Protein AF-A0A2I1GXS8-F1 (afdb_monomer)

Structure (mmCIF, N/CA/C/O backbone):
data_AF-A0A2I1GXS8-F1
#
_entry.id   AF-A0A2I1GXS8-F1
#
loop_
_atom_site.group_PDB
_atom_site.id
_atom_site.type_symbol
_atom_site.label_atom_id
_atom_site.label_alt_id
_atom_site.label_comp_id
_atom_site.label_asym_id
_atom_site.label_entity_id
_atom_site.label_seq_id
_atom_site.pdbx_PDB_ins_code
_atom_site.Cartn_x
_atom_site.Cartn_y
_atom_site.Cartn_z
_atom_site.occupancy
_atom_site.B_iso_or_equiv
_atom_site.auth_seq_id
_atom_site.auth_comp_id
_atom_site.auth_asym_id
_atom_site.auth_atom_id
_atom_site.pdbx_PDB_model_num
ATOM 1 N N . MET A 1 1 ? -11.258 48.572 -40.768 1.00 39.38 1 MET A N 1
ATOM 2 C CA . MET A 1 1 ? -11.781 47.412 -41.518 1.00 39.38 1 MET A CA 1
ATOM 3 C C . MET A 1 1 ? -11.767 46.213 -40.591 1.00 39.38 1 MET A C 1
ATOM 5 O O . MET A 1 1 ? -10.721 45.884 -40.055 1.00 39.38 1 MET A O 1
ATOM 9 N N . ALA A 1 2 ? -12.948 45.660 -40.328 1.00 42.81 2 ALA A N 1
ATOM 10 C CA . ALA A 1 2 ? -13.163 44.473 -39.513 1.00 42.81 2 ALA A CA 1
ATOM 11 C C . ALA A 1 2 ? -12.746 43.189 -40.250 1.00 42.81 2 ALA A C 1
ATOM 13 O O . ALA A 1 2 ? -12.835 43.156 -41.479 1.00 42.81 2 ALA A O 1
ATOM 14 N N . LYS A 1 3 ? -12.372 42.153 -39.480 1.00 39.22 3 LYS A N 1
ATOM 15 C CA . LYS A 1 3 ? -12.737 40.717 -39.609 1.00 39.22 3 LYS A CA 1
ATOM 16 C C . LYS A 1 3 ? -11.801 39.897 -38.705 1.00 39.22 3 LYS A C 1
ATOM 18 O O . LYS A 1 3 ? -10.602 39.873 -38.920 1.00 39.22 3 LYS A O 1
ATOM 23 N N . SER A 1 4 ? -12.318 39.391 -37.586 1.00 42.59 4 SER A N 1
ATOM 24 C CA . SER A 1 4 ? -12.760 37.989 -37.412 1.00 42.59 4 SER A CA 1
ATOM 25 C C . SER A 1 4 ? -11.693 37.223 -36.618 1.00 42.59 4 SER A C 1
ATOM 27 O O . SER A 1 4 ? -10.615 36.960 -37.126 1.00 42.59 4 SER A O 1
ATOM 29 N N . LEU A 1 5 ? -11.847 37.055 -35.304 1.00 48.41 5 LEU A N 1
ATOM 30 C CA . LEU A 1 5 ? -12.576 35.944 -34.678 1.00 48.41 5 LEU A CA 1
ATOM 31 C C . LEU A 1 5 ? -12.141 34.577 -35.242 1.00 48.41 5 LEU A C 1
ATOM 33 O O . LEU A 1 5 ? -12.675 34.124 -36.251 1.00 48.41 5 LEU A O 1
ATOM 37 N N . LEU A 1 6 ? -11.211 33.914 -34.550 1.00 44.41 6 LEU A N 1
ATOM 38 C CA . LEU A 1 6 ? -11.291 32.473 -34.330 1.00 44.41 6 LEU A CA 1
ATOM 39 C C . LEU A 1 6 ? -10.730 32.160 -32.941 1.00 44.41 6 LEU A C 1
ATOM 41 O O . LEU A 1 6 ? -9.542 32.311 -32.664 1.00 44.41 6 LEU A O 1
ATOM 45 N N . ALA A 1 7 ? -11.648 31.792 -32.058 1.00 48.28 7 ALA A N 1
ATOM 46 C CA . ALA A 1 7 ? -11.378 31.297 -30.729 1.00 48.28 7 ALA A CA 1
ATOM 47 C C . ALA A 1 7 ? -10.648 29.951 -30.804 1.00 48.28 7 ALA A C 1
ATOM 49 O O . ALA A 1 7 ? -11.105 29.035 -31.482 1.00 48.28 7 ALA A O 1
ATOM 50 N N . LEU A 1 8 ? -9.566 29.809 -30.044 1.00 40.00 8 LEU A N 1
ATOM 51 C CA . LEU A 1 8 ? -9.087 28.514 -29.572 1.00 40.00 8 LEU A CA 1
ATOM 52 C C . LEU A 1 8 ? -8.959 28.614 -28.054 1.00 40.00 8 LEU A C 1
ATOM 54 O O . LEU A 1 8 ? -7.879 28.790 -27.497 1.00 40.00 8 LEU A O 1
ATOM 58 N N . LEU A 1 9 ? -10.117 28.539 -27.392 1.00 40.25 9 LEU A N 1
ATOM 59 C CA . LEU A 1 9 ? -10.194 28.085 -26.010 1.00 40.25 9 LEU A CA 1
ATOM 60 C C . LEU A 1 9 ? -9.700 26.631 -26.000 1.00 40.25 9 LEU A C 1
ATOM 62 O O . LEU A 1 9 ? -10.471 25.700 -26.220 1.00 40.25 9 LEU A O 1
ATOM 66 N N . PHE A 1 10 ? -8.411 26.424 -25.750 1.00 39.59 10 PHE A N 1
ATOM 67 C CA . PHE A 1 10 ? -7.949 25.153 -25.211 1.00 39.59 10 PHE A CA 1
ATOM 68 C C . PHE A 1 10 ? -8.322 25.137 -23.731 1.00 39.59 10 PHE A C 1
ATOM 70 O O . PHE A 1 10 ? -7.524 25.476 -22.861 1.00 39.59 10 PHE A O 1
ATOM 77 N N . VAL A 1 11 ? -9.567 24.753 -23.447 1.00 43.88 11 VAL A N 1
ATOM 78 C CA . VAL A 1 11 ? -9.901 24.196 -22.138 1.00 43.88 11 VAL A CA 1
ATOM 79 C C . VAL A 1 11 ? -9.192 22.848 -22.088 1.00 43.88 11 VAL A C 1
ATOM 81 O O . VAL A 1 11 ? -9.730 21.825 -22.504 1.00 43.88 11 VAL A O 1
ATOM 84 N N . ALA A 1 12 ? -7.935 22.856 -21.648 1.00 44.69 12 ALA A N 1
ATOM 85 C CA . ALA A 1 12 ? -7.311 21.651 -21.143 1.00 44.69 12 ALA A CA 1
ATOM 86 C C . ALA A 1 12 ? -8.076 21.296 -19.866 1.00 44.69 12 ALA A C 1
ATOM 88 O O . ALA A 1 12 ? -7.782 21.801 -18.783 1.00 44.69 12 ALA A O 1
ATOM 89 N N . LEU A 1 13 ? -9.116 20.475 -20.024 1.00 43.44 13 LEU A N 1
ATOM 90 C CA . LEU A 1 13 ? -9.654 19.674 -18.940 1.00 43.44 13 LEU A CA 1
ATOM 91 C C . LEU A 1 13 ? -8.494 18.767 -18.511 1.00 43.44 13 LEU A C 1
ATOM 93 O O . LEU A 1 13 ? -8.277 17.691 -19.071 1.00 43.44 13 LEU A O 1
ATOM 97 N N . TYR A 1 14 ? -7.675 19.251 -17.579 1.00 40.97 14 TYR A N 1
ATOM 98 C CA . TYR A 1 14 ? -6.792 18.384 -16.826 1.00 40.97 14 TYR A CA 1
ATOM 99 C C . TYR A 1 14 ? -7.721 17.425 -16.102 1.00 40.97 14 TYR A C 1
ATOM 101 O O . TYR A 1 14 ? -8.462 17.819 -15.203 1.00 40.97 14 TYR A O 1
ATOM 109 N N . CYS A 1 15 ? -7.764 16.195 -16.607 1.00 37.22 15 CYS A N 1
ATOM 110 C CA . CYS A 1 15 ? -8.480 15.095 -16.000 1.00 37.22 15 CYS A CA 1
ATOM 111 C C . CYS A 1 15 ? -8.011 15.010 -14.553 1.00 37.22 15 CYS A C 1
ATOM 113 O O . CYS A 1 15 ? -6.885 14.601 -14.280 1.00 37.22 15 CYS A O 1
ATOM 115 N N . THR A 1 16 ? -8.861 15.437 -13.626 1.00 38.50 16 THR A N 1
ATOM 116 C CA . THR A 1 16 ? -8.687 15.138 -12.216 1.00 38.50 16 THR A CA 1
ATOM 117 C C . THR A 1 16 ? -9.002 13.661 -12.043 1.00 38.50 16 THR A C 1
ATOM 119 O O . THR A 1 16 ? -10.098 13.293 -11.639 1.00 38.50 16 THR A O 1
ATOM 122 N N . SER A 1 17 ? -8.046 12.795 -12.364 1.00 36.16 17 SER A N 1
ATOM 123 C CA . SER A 1 17 ? -8.000 11.459 -11.781 1.00 36.16 17 SER A CA 1
ATOM 124 C C . SER A 1 17 ? -7.359 11.579 -10.400 1.00 36.16 17 SER A C 1
ATOM 126 O O . SER A 1 17 ? -6.294 11.026 -10.142 1.00 36.16 17 SER A O 1
ATOM 128 N N . TYR A 1 18 ? -7.969 12.374 -9.524 1.00 45.28 18 TYR A N 1
ATOM 129 C CA . TYR A 1 18 ? -7.732 12.195 -8.105 1.00 45.28 18 TYR A CA 1
ATOM 130 C C . TYR A 1 18 ? -8.735 11.138 -7.683 1.00 45.28 18 TYR A C 1
ATOM 132 O O . TYR A 1 18 ? -9.942 11.374 -7.727 1.00 45.28 18 TYR A O 1
ATOM 140 N N . ALA A 1 19 ? -8.229 9.959 -7.327 1.00 47.00 19 ALA A N 1
ATOM 141 C CA . ALA A 1 19 ? -8.945 9.097 -6.408 1.00 47.00 19 ALA A CA 1
ATOM 142 C C . ALA A 1 19 ? -9.271 9.984 -5.204 1.00 47.00 19 ALA A C 1
ATOM 144 O O . ALA A 1 19 ? -8.379 10.421 -4.479 1.00 47.00 19 ALA A O 1
ATOM 145 N N . ASN A 1 20 ? -10.533 10.386 -5.098 1.00 51.53 20 ASN A N 1
ATOM 146 C CA . ASN A 1 20 ? -10.983 11.380 -4.137 1.00 51.53 20 ASN A CA 1
ATOM 147 C C . ASN A 1 20 ? -11.219 10.672 -2.802 1.00 51.53 20 ASN A C 1
ATOM 149 O O . ASN A 1 20 ? -12.301 10.737 -2.230 1.00 51.53 20 ASN A O 1
ATOM 153 N N . ALA A 1 21 ? -10.230 9.903 -2.348 1.00 60.59 21 ALA A N 1
ATOM 154 C CA . ALA A 1 21 ? -10.322 9.267 -1.059 1.00 60.59 21 ALA A CA 1
ATOM 155 C C . ALA A 1 21 ? -10.173 10.383 -0.025 1.00 60.59 21 ALA A C 1
ATOM 157 O O . ALA A 1 21 ? -9.165 11.088 0.006 1.00 60.59 21 ALA A O 1
ATOM 158 N N . GLY A 1 22 ? -11.194 10.576 0.811 1.00 83.81 22 GLY A N 1
ATOM 159 C CA . GLY A 1 22 ? -11.153 11.522 1.932 1.00 83.81 22 GLY A CA 1
ATOM 160 C C . GLY A 1 22 ? -10.063 11.191 2.965 1.00 83.81 22 GLY A C 1
ATOM 161 O O . GLY A 1 22 ? -9.843 11.952 3.908 1.00 83.81 22 GLY A O 1
ATOM 162 N N . TYR A 1 23 ? -9.391 10.053 2.777 1.00 90.19 23 TYR A N 1
ATOM 163 C CA . TYR A 1 23 ? -8.405 9.457 3.656 1.00 90.19 23 TYR A CA 1
ATOM 164 C C . TYR A 1 23 ? -7.045 9.322 2.970 1.00 90.19 23 TYR A C 1
ATOM 166 O O . TYR A 1 23 ? -6.944 9.157 1.757 1.00 90.19 23 TYR A O 1
ATOM 174 N N . GLU A 1 24 ? -5.996 9.330 3.779 1.00 92.56 24 GLU A N 1
ATOM 175 C CA . GLU A 1 24 ? -4.625 9.035 3.367 1.00 92.56 24 GLU A CA 1
ATOM 176 C C . GLU A 1 24 ? -4.010 8.116 4.422 1.00 92.56 24 GLU A C 1
ATOM 178 O O . GLU A 1 24 ? -3.851 8.525 5.571 1.00 92.56 24 GLU A O 1
ATOM 183 N N . VAL A 1 25 ? -3.678 6.874 4.067 1.00 94.75 25 VAL A N 1
ATOM 184 C CA . VAL A 1 25 ? -3.035 5.950 5.011 1.00 94.75 25 VAL A CA 1
ATOM 185 C C . VAL A 1 25 ? -1.547 6.286 5.099 1.00 94.75 25 VAL A C 1
ATOM 187 O O . VAL A 1 25 ? -0.827 6.196 4.108 1.00 94.75 25 VAL A O 1
ATOM 190 N N . THR A 1 26 ? -1.082 6.669 6.285 1.00 95.94 26 THR A N 1
ATOM 191 C CA . THR A 1 26 ? 0.301 7.115 6.528 1.00 95.94 26 THR A CA 1
ATOM 192 C C . THR A 1 26 ? 1.163 6.073 7.232 1.00 95.94 26 THR A C 1
ATOM 194 O O . THR A 1 26 ? 2.389 6.179 7.216 1.00 95.94 26 THR A O 1
ATOM 197 N N . SER A 1 27 ? 0.546 5.053 7.831 1.00 96.31 27 SER A N 1
ATOM 198 C CA . SER A 1 27 ? 1.238 3.894 8.391 1.00 96.31 27 SER A CA 1
ATOM 199 C C . SER A 1 27 ? 0.354 2.652 8.283 1.00 96.31 27 SER A C 1
ATOM 201 O O . SER A 1 27 ? -0.824 2.737 8.640 1.00 96.31 27 SER A O 1
ATOM 203 N N . PRO A 1 28 ? 0.897 1.496 7.866 1.00 97.25 28 PRO A N 1
ATOM 204 C CA . PRO A 1 28 ? 2.271 1.276 7.394 1.00 97.25 28 PRO A CA 1
ATOM 205 C C . PRO A 1 28 ? 2.550 1.931 6.026 1.00 97.25 28 PRO A C 1
ATOM 207 O O . PRO A 1 28 ? 1.633 2.316 5.304 1.00 97.25 28 P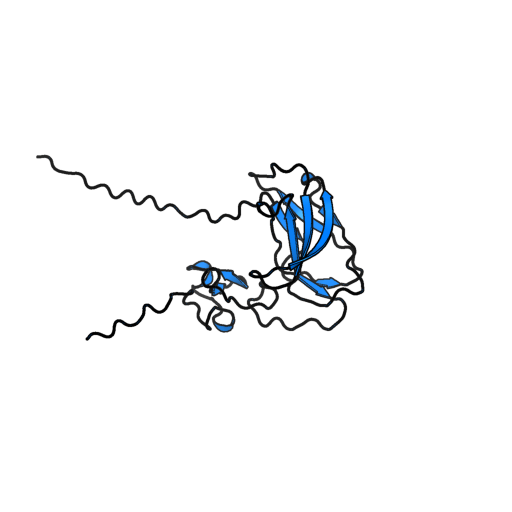RO A O 1
ATOM 210 N N . THR A 1 29 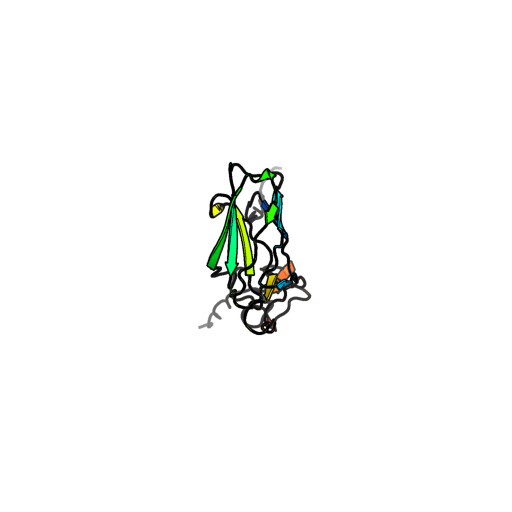? 3.833 2.064 5.674 1.00 93.31 29 THR A N 1
ATOM 211 C CA . THR A 1 29 ? 4.294 2.601 4.377 1.00 93.31 29 THR A CA 1
ATOM 212 C C . THR A 1 29 ? 5.381 1.718 3.759 1.00 93.31 29 THR A C 1
ATOM 214 O O . THR A 1 29 ? 5.851 0.772 4.395 1.00 93.31 29 THR A O 1
ATOM 217 N N . THR A 1 30 ? 5.820 2.039 2.543 1.00 91.25 30 THR A N 1
ATOM 218 C CA . THR A 1 30 ? 6.914 1.358 1.839 1.00 91.25 30 THR A CA 1
ATOM 219 C C . THR A 1 30 ? 8.116 1.106 2.749 1.00 91.25 30 THR A C 1
ATOM 221 O O . THR A 1 30 ? 8.601 2.009 3.428 1.00 91.25 30 THR A O 1
ATOM 224 N N . GLY A 1 31 ? 8.614 -0.132 2.742 1.00 92.12 31 GLY A N 1
ATOM 225 C CA . GLY A 1 31 ? 9.775 -0.549 3.535 1.00 92.12 31 GLY A CA 1
ATOM 226 C C . GLY A 1 31 ? 9.465 -0.842 5.005 1.00 92.12 31 GLY A C 1
ATOM 227 O O . GLY A 1 31 ? 10.342 -1.313 5.726 1.00 92.12 31 GLY A O 1
ATOM 228 N N . THR A 1 32 ? 8.225 -0.623 5.449 1.00 97.62 32 THR A N 1
ATOM 229 C CA . THR A 1 32 ? 7.774 -1.078 6.765 1.00 97.62 32 THR A CA 1
ATOM 230 C C . THR A 1 32 ? 7.762 -2.605 6.786 1.00 97.62 32 THR A C 1
ATOM 232 O O . THR A 1 32 ? 7.186 -3.236 5.898 1.00 97.62 32 THR A O 1
ATOM 235 N N . LEU A 1 33 ? 8.389 -3.186 7.807 1.00 97.88 33 LEU A N 1
ATOM 236 C CA . LEU A 1 33 ? 8.388 -4.617 8.082 1.00 97.88 33 LEU A CA 1
ATOM 237 C C . LEU A 1 33 ? 7.705 -4.850 9.425 1.00 97.88 33 LEU A C 1
ATOM 239 O O . LEU A 1 33 ? 8.126 -4.301 10.441 1.00 97.88 33 LEU A O 1
ATOM 243 N N . ILE A 1 34 ? 6.659 -5.666 9.407 1.00 98.31 34 ILE A N 1
ATOM 244 C CA . ILE A 1 34 ? 5.884 -6.057 10.583 1.00 98.31 34 ILE A CA 1
ATOM 245 C C . ILE A 1 34 ? 6.028 -7.567 10.754 1.00 98.31 34 ILE A C 1
ATOM 247 O O . ILE A 1 34 ? 5.891 -8.306 9.780 1.00 98.31 34 ILE A O 1
ATOM 251 N N . ASN A 1 35 ? 6.306 -8.046 11.964 1.00 98.31 35 ASN A N 1
ATOM 252 C CA . ASN A 1 35 ? 6.391 -9.480 12.225 1.00 98.31 35 ASN A CA 1
ATOM 253 C C . ASN A 1 35 ? 5.031 -10.030 12.658 1.00 98.31 35 ASN A C 1
ATOM 255 O O . ASN A 1 35 ? 4.223 -9.346 13.287 1.00 98.31 35 ASN A O 1
ATOM 259 N N . ALA A 1 36 ? 4.786 -11.298 12.357 1.00 97.62 36 ALA A N 1
ATOM 260 C CA . ALA A 1 36 ? 3.656 -12.023 12.910 1.00 97.62 36 ALA A CA 1
ATOM 261 C C . ALA A 1 36 ? 3.708 -12.016 14.451 1.00 97.62 36 ALA A C 1
ATOM 263 O O . ALA A 1 36 ? 4.761 -12.236 15.052 1.00 97.62 36 ALA A O 1
ATOM 264 N N . GLY A 1 37 ? 2.572 -11.732 15.087 1.00 97.19 37 GLY A N 1
ATOM 265 C CA . GLY A 1 37 ? 2.454 -11.485 16.525 1.00 97.19 37 GLY A CA 1
ATOM 266 C C . GLY A 1 37 ? 2.648 -10.025 16.954 1.00 97.19 37 GLY A C 1
ATOM 267 O O . GLY A 1 37 ? 2.231 -9.672 18.059 1.00 97.19 37 GLY A O 1
ATOM 268 N N . ASP A 1 38 ? 3.216 -9.156 16.109 1.00 98.06 38 ASP A N 1
ATOM 269 C CA . ASP A 1 38 ? 3.309 -7.726 16.421 1.00 98.06 38 ASP A CA 1
ATOM 270 C C . ASP A 1 38 ? 1.908 -7.096 16.472 1.00 98.06 38 ASP A C 1
ATOM 272 O O . ASP A 1 38 ? 0.967 -7.564 15.827 1.00 98.06 38 ASP A O 1
ATOM 276 N N . SER A 1 39 ? 1.763 -6.011 17.239 1.00 97.25 39 SER A N 1
ATOM 277 C CA . SER A 1 39 ? 0.514 -5.236 17.326 1.00 97.25 39 SER A CA 1
ATOM 278 C C . SER A 1 39 ? 0.704 -3.783 16.872 1.00 97.25 39 SER A C 1
ATOM 280 O O . SER A 1 39 ? 0.659 -2.868 17.700 1.00 97.25 39 SER A O 1
ATOM 282 N N . PRO A 1 40 ? 1.001 -3.539 15.580 1.00 96.75 40 PRO A N 1
ATOM 283 C CA . PRO A 1 40 ? 1.249 -2.194 15.072 1.00 96.75 40 PRO A CA 1
ATOM 284 C C . PRO A 1 40 ? -0.014 -1.324 15.081 1.00 96.75 40 PRO A C 1
ATOM 286 O O . PRO A 1 40 ? -1.146 -1.808 15.155 1.00 96.75 40 PRO A O 1
ATOM 289 N N . ASN A 1 41 ? 0.201 -0.013 14.954 1.00 97.69 41 ASN A N 1
ATOM 290 C CA . ASN A 1 41 ? -0.860 0.948 14.677 1.00 97.69 41 ASN A CA 1
ATOM 291 C C . ASN A 1 41 ? -0.903 1.263 13.183 1.00 97.69 41 ASN A C 1
ATOM 293 O O . ASN A 1 41 ? 0.096 1.669 12.580 1.00 97.69 41 ASN A O 1
ATOM 297 N N . ILE A 1 42 ? -2.092 1.124 12.620 1.00 98.06 42 ILE A N 1
ATOM 298 C CA . ILE A 1 42 ? -2.459 1.652 11.317 1.00 98.06 42 ILE A CA 1
ATOM 299 C C . ILE A 1 42 ? -2.916 3.081 11.537 1.00 98.06 42 ILE A C 1
ATOM 301 O O . ILE A 1 42 ? -3.770 3.313 12.387 1.00 98.06 42 ILE A O 1
ATOM 305 N N . ILE A 1 43 ? -2.357 4.024 10.787 1.00 97.88 43 ILE A N 1
ATOM 306 C CA . ILE A 1 43 ? -2.608 5.456 10.961 1.00 97.88 43 ILE A CA 1
ATOM 307 C C . ILE A 1 43 ? -3.065 6.035 9.631 1.00 97.88 43 ILE A C 1
ATOM 309 O O . ILE A 1 43 ? -2.492 5.727 8.584 1.00 97.88 43 ILE A O 1
ATOM 313 N N . TRP A 1 44 ? -4.079 6.895 9.679 1.00 95.56 44 TRP A N 1
ATOM 314 C CA . TRP A 1 44 ? -4.541 7.639 8.516 1.00 95.56 44 TRP A CA 1
ATOM 315 C C . TRP A 1 44 ? -4.784 9.110 8.837 1.00 95.56 44 TRP A C 1
ATOM 317 O O . TRP A 1 44 ? -5.128 9.493 9.955 1.00 95.56 44 TRP A O 1
ATOM 327 N N . ASN A 1 45 ? -4.644 9.943 7.817 1.00 92.69 45 ASN A N 1
ATOM 328 C CA . ASN A 1 45 ? -5.087 11.323 7.819 1.00 92.69 45 ASN A CA 1
ATOM 329 C C . ASN A 1 45 ? -6.441 11.450 7.125 1.00 92.69 45 ASN A C 1
ATOM 331 O O . ASN A 1 45 ? -6.881 10.573 6.385 1.00 92.69 45 ASN A O 1
ATOM 335 N N . ILE A 1 46 ? -7.084 12.585 7.376 1.00 90.44 46 ILE A N 1
ATOM 336 C CA . ILE A 1 46 ? -8.290 13.028 6.689 1.00 90.44 46 ILE A CA 1
ATOM 337 C C . ILE A 1 46 ? -7.911 14.294 5.924 1.00 90.44 46 ILE A C 1
ATOM 339 O O . ILE A 1 46 ? -7.343 15.211 6.522 1.00 90.44 46 ILE A O 1
ATOM 343 N N . ASN A 1 47 ? -8.199 14.349 4.627 1.00 83.31 47 ASN A N 1
ATOM 344 C CA . ASN A 1 47 ? -7.926 15.532 3.812 1.00 83.31 47 ASN A CA 1
ATOM 345 C C . ASN A 1 47 ? -9.059 16.576 3.921 1.00 83.31 47 ASN A C 1
ATOM 347 O O . ASN A 1 47 ? -10.067 16.377 4.596 1.00 83.31 47 ASN A O 1
ATOM 351 N N . ASN A 1 48 ? -8.905 17.724 3.255 1.00 67.12 48 ASN A N 1
ATOM 352 C CA . ASN A 1 48 ? -9.862 18.839 3.351 1.00 67.12 48 ASN A CA 1
ATOM 353 C C . ASN A 1 48 ? -11.200 18.591 2.623 1.00 67.12 48 ASN A C 1
ATOM 355 O 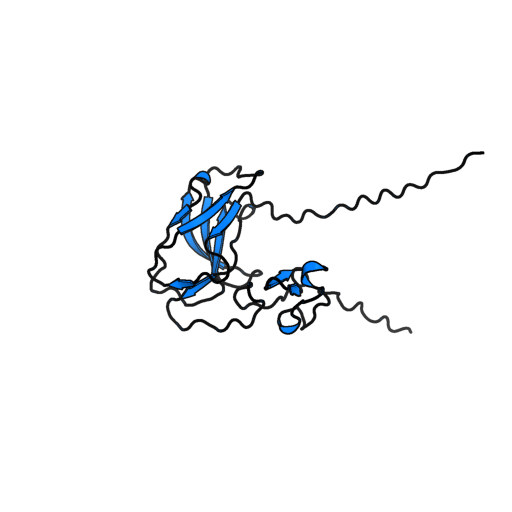O . ASN A 1 48 ? -12.113 19.404 2.738 1.00 67.12 48 ASN A O 1
ATOM 359 N N . VAL A 1 49 ? -11.316 17.480 1.890 1.00 68.44 49 VAL A N 1
ATOM 360 C CA . VAL A 1 49 ? -12.576 16.934 1.349 1.00 68.44 49 VAL A CA 1
ATOM 361 C C . VAL A 1 49 ? -13.099 15.785 2.222 1.00 68.44 49 VAL A C 1
ATOM 363 O O . VAL A 1 49 ? -13.911 14.991 1.762 1.00 68.44 49 VAL A O 1
ATOM 3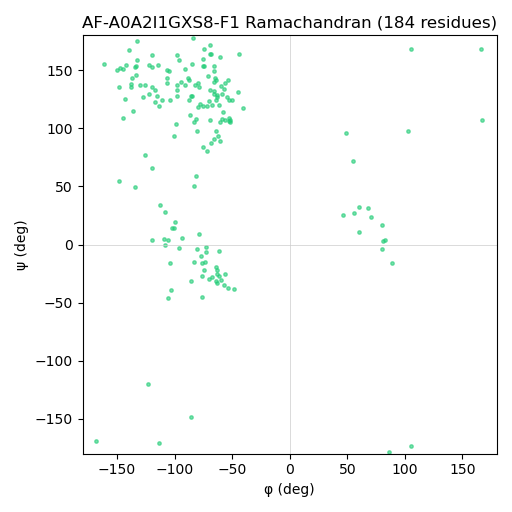66 N N . GLY A 1 50 ? -12.618 15.730 3.473 1.00 61.19 50 GLY A N 1
ATOM 367 C CA . GLY A 1 50 ? -12.791 14.681 4.472 1.00 61.19 50 GLY A CA 1
ATOM 368 C C . GLY A 1 50 ? -14.201 14.113 4.625 1.00 61.19 50 GLY A C 1
ATOM 369 O O . GLY A 1 50 ? -15.184 14.673 4.145 1.00 61.19 50 GLY A O 1
ATOM 370 N N . PRO A 1 51 ? -14.311 12.953 5.282 1.00 66.00 51 PRO A N 1
ATOM 371 C CA . PRO A 1 51 ? -15.346 11.994 4.969 1.00 66.00 51 PRO A CA 1
ATOM 372 C C . PRO A 1 51 ? -16.748 12.488 5.286 1.00 66.00 51 PRO A C 1
ATOM 374 O O . PRO A 1 51 ? -17.026 13.056 6.340 1.00 66.00 51 PRO A O 1
ATOM 377 N N . THR A 1 52 ? -17.660 12.155 4.381 1.00 73.56 52 THR A N 1
ATOM 378 C CA . THR A 1 52 ? -19.107 12.157 4.618 1.00 73.56 52 THR A CA 1
ATOM 379 C C . THR A 1 52 ? -19.556 10.934 5.429 1.00 73.56 52 THR A C 1
ATOM 381 O O . THR A 1 52 ? -20.703 10.865 5.876 1.00 73.56 52 THR A O 1
ATOM 384 N N . GLU A 1 53 ? -18.663 9.961 5.624 1.00 86.38 53 GLU A N 1
ATOM 385 C CA . GLU A 1 53 ? -18.931 8.681 6.272 1.00 86.38 53 GLU A CA 1
ATOM 386 C C . GLU A 1 53 ? -18.874 8.792 7.799 1.00 86.38 53 GLU A C 1
ATOM 388 O O . GLU A 1 53 ? -17.973 9.405 8.369 1.00 86.38 53 GLU A O 1
ATOM 393 N N . LYS A 1 54 ? -19.836 8.157 8.480 1.00 91.38 54 LYS A N 1
ATOM 394 C CA . LYS A 1 54 ? -19.888 8.129 9.952 1.00 91.38 54 LYS A CA 1
ATOM 395 C C . LYS A 1 54 ? -18.873 7.170 10.565 1.00 91.38 54 LYS A C 1
ATOM 397 O O . LYS A 1 54 ? -18.486 7.351 11.714 1.00 91.38 54 LYS A O 1
ATOM 402 N N . THR A 1 55 ? -18.502 6.134 9.822 1.00 94.88 55 THR A N 1
ATOM 403 C CA . THR A 1 55 ? -17.613 5.070 10.278 1.00 94.88 55 THR A CA 1
ATOM 404 C C . THR A 1 55 ? -16.773 4.547 9.125 1.00 94.88 55 THR A C 1
ATOM 406 O O . THR A 1 55 ? -17.247 4.539 7.989 1.00 94.88 55 THR A O 1
ATOM 409 N N . VAL A 1 56 ? -15.584 4.041 9.435 1.00 95.25 56 VAL A N 1
ATOM 410 C CA . VAL A 1 56 ? -14.697 3.346 8.497 1.00 95.25 56 VAL A CA 1
ATOM 411 C C . VAL A 1 56 ? -14.370 1.942 8.965 1.00 95.25 56 VAL A C 1
ATOM 413 O O . VAL A 1 56 ? -14.333 1.661 10.167 1.00 95.25 56 VAL A O 1
ATOM 416 N N . ASP A 1 57 ? -14.049 1.097 7.997 1.00 96.81 57 ASP A N 1
ATOM 417 C CA . ASP A 1 57 ? -13.394 -0.179 8.219 1.00 96.81 57 ASP A CA 1
ATOM 418 C C . ASP A 1 57 ? -11.924 -0.067 7.797 1.00 96.81 57 ASP A C 1
ATOM 420 O O . ASP A 1 57 ? -11.567 0.700 6.898 1.00 96.81 57 ASP A O 1
ATOM 424 N N . VAL A 1 58 ? -11.067 -0.829 8.473 1.00 97.50 58 VAL A N 1
ATOM 425 C CA . VAL A 1 58 ? -9.645 -0.964 8.154 1.00 97.50 58 VAL A CA 1
ATOM 426 C C . VAL A 1 58 ? -9.414 -2.395 7.709 1.00 97.50 58 VAL A C 1
ATOM 428 O O . VAL A 1 58 ? -9.666 -3.333 8.468 1.00 97.50 58 VAL A O 1
ATOM 431 N N . ILE A 1 59 ? -8.964 -2.567 6.474 1.00 97.69 59 ILE A N 1
ATOM 432 C CA . ILE A 1 59 ? -8.914 -3.863 5.803 1.00 97.69 59 ILE A CA 1
ATOM 433 C C . ILE A 1 59 ? -7.477 -4.147 5.385 1.00 97.69 59 ILE A C 1
ATOM 435 O O . ILE A 1 59 ? -6.841 -3.316 4.743 1.00 97.69 59 ILE A O 1
ATOM 439 N N . LEU A 1 60 ? -6.976 -5.328 5.736 1.00 97.94 60 LEU A N 1
ATOM 440 C CA . LEU A 1 60 ? -5.727 -5.851 5.201 1.00 97.94 60 LEU A CA 1
ATOM 441 C C . LEU A 1 60 ? -6.003 -6.542 3.874 1.00 97.94 60 LEU A C 1
ATOM 443 O O . LEU A 1 60 ? -6.835 -7.450 3.804 1.00 97.94 60 LEU A O 1
ATOM 447 N N . ASN A 1 61 ? -5.251 -6.154 2.857 1.00 97.69 61 ASN A N 1
ATOM 448 C CA . ASN A 1 61 ? -5.288 -6.757 1.542 1.00 97.69 61 ASN A CA 1
ATOM 449 C C . ASN A 1 61 ? -3.924 -7.332 1.167 1.00 97.69 61 ASN A C 1
ATOM 451 O O . ASN A 1 61 ? -2.901 -6.973 1.756 1.00 97.69 61 ASN A O 1
ATOM 455 N N . ASN A 1 62 ? -3.915 -8.200 0.162 1.00 96.62 62 ASN A N 1
ATOM 456 C CA . ASN A 1 62 ? -2.702 -8.776 -0.399 1.00 96.62 62 ASN A CA 1
ATOM 457 C C . ASN A 1 62 ? -2.826 -8.979 -1.907 1.00 96.62 62 ASN A C 1
ATOM 459 O O . ASN A 1 62 ? -3.924 -9.209 -2.422 1.00 96.62 62 ASN A O 1
ATOM 463 N N . GLY A 1 63 ? -1.690 -8.921 -2.592 1.00 93.44 63 GLY A N 1
ATOM 464 C CA . GLY A 1 63 ? -1.586 -9.171 -4.020 1.00 93.44 63 GLY A CA 1
ATOM 465 C C . GLY A 1 63 ? -1.389 -7.902 -4.850 1.00 93.44 63 GLY A C 1
ATOM 466 O O . GLY A 1 63 ? -1.212 -6.800 -4.316 1.00 93.44 63 GLY A O 1
ATOM 467 N N . PRO A 1 64 ? -1.418 -8.049 -6.183 1.00 88.44 64 PRO A N 1
ATOM 468 C CA . PRO A 1 64 ? -1.048 -6.981 -7.094 1.00 88.44 64 PRO A CA 1
ATOM 469 C C . PRO A 1 64 ? -2.131 -5.897 -7.192 1.00 88.44 64 PRO A C 1
ATOM 471 O O . PRO A 1 64 ? -3.297 -6.173 -6.906 1.00 88.44 64 PRO A O 1
ATOM 474 N N . PRO A 1 65 ? -1.792 -4.676 -7.644 1.00 83.25 65 PRO A N 1
ATOM 475 C CA . PRO A 1 65 ? -2.731 -3.552 -7.688 1.00 83.25 65 PRO A CA 1
ATOM 476 C C . PRO A 1 65 ? -4.000 -3.841 -8.497 1.00 83.25 65 PRO A C 1
ATOM 478 O O . PRO A 1 65 ? -5.083 -3.379 -8.151 1.00 83.25 65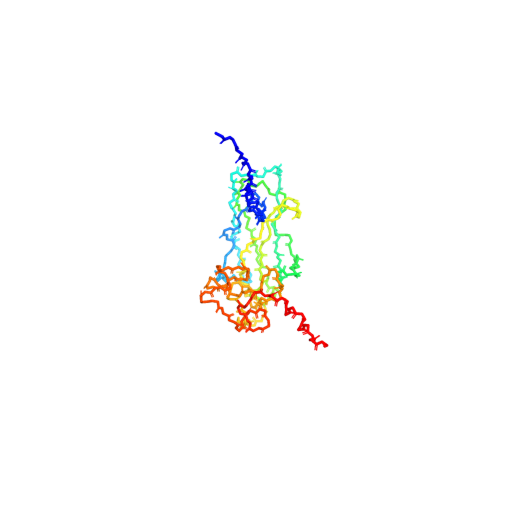 PRO A O 1
ATOM 481 N N . GLU A 1 66 ? -3.876 -4.616 -9.574 1.00 82.62 66 GLU A N 1
ATOM 482 C CA . GLU A 1 66 ? -4.979 -5.004 -10.454 1.00 82.62 66 GLU A CA 1
ATOM 483 C C . GLU A 1 66 ? -5.887 -6.100 -9.881 1.00 82.62 66 GLU A C 1
ATOM 485 O O . GLU A 1 66 ? -6.980 -6.319 -10.401 1.00 82.62 66 GLU A O 1
ATOM 490 N N . ASN A 1 67 ? -5.442 -6.807 -8.842 1.00 87.44 67 ASN A N 1
ATOM 491 C CA . ASN A 1 67 ? -6.197 -7.886 -8.215 1.00 87.44 67 ASN A CA 1
ATOM 492 C C . ASN A 1 67 ? -5.875 -7.974 -6.722 1.00 87.44 67 ASN A C 1
ATOM 494 O O . ASN A 1 67 ? -5.442 -9.010 -6.212 1.00 87.44 67 ASN A O 1
ATOM 498 N N . LEU A 1 68 ? -6.050 -6.848 -6.041 1.00 91.69 68 LEU A N 1
ATOM 499 C CA . LEU A 1 68 ? -5.798 -6.731 -4.620 1.00 91.69 68 LEU A CA 1
ATOM 500 C C . LEU A 1 68 ? -6.946 -7.404 -3.854 1.00 91.69 68 LEU A C 1
ATOM 502 O O . LEU A 1 68 ? -8.107 -7.017 -3.994 1.00 91.69 68 LEU A O 1
ATOM 506 N N . VAL A 1 69 ? -6.633 -8.429 -3.062 1.00 95.31 69 VAL A N 1
ATOM 507 C CA . VAL A 1 69 ? -7.636 -9.266 -2.392 1.00 95.31 69 VAL A CA 1
ATOM 508 C C . VAL A 1 69 ? -7.731 -8.898 -0.910 1.00 95.31 69 VAL A C 1
ATOM 510 O O . VAL A 1 69 ? -6.721 -8.989 -0.208 1.00 95.31 69 VAL A O 1
ATOM 513 N N . PRO A 1 70 ? -8.922 -8.541 -0.395 1.00 96.56 70 PRO A N 1
ATOM 514 C CA . PRO A 1 70 ? -9.154 -8.398 1.038 1.00 96.56 70 PRO A CA 1
ATOM 515 C C . PRO A 1 70 ? -8.968 -9.734 1.760 1.00 96.56 70 PRO A C 1
ATOM 517 O O . PRO A 1 70 ? -9.611 -10.722 1.408 1.00 96.56 70 PRO A O 1
ATOM 520 N N . ILE A 1 71 ? -8.128 -9.763 2.793 1.00 95.69 71 ILE A N 1
ATOM 521 C CA . ILE A 1 71 ? -7.911 -10.959 3.621 1.00 95.69 71 ILE A CA 1
ATOM 522 C C . ILE A 1 71 ? -8.600 -10.811 4.978 1.00 95.69 71 ILE A C 1
ATOM 524 O O . ILE A 1 71 ? -9.291 -11.727 5.421 1.00 95.69 71 ILE A O 1
ATOM 528 N N . TYR A 1 72 ? -8.440 -9.660 5.637 1.00 95.06 72 TYR A N 1
ATOM 529 C CA . TYR A 1 72 ? -8.987 -9.431 6.975 1.00 95.06 72 TYR A CA 1
ATOM 530 C C . TYR A 1 72 ? -9.594 -8.042 7.109 1.00 95.06 72 TYR A C 1
ATOM 532 O O . TYR A 1 72 ? -8.985 -7.049 6.722 1.00 95.06 72 TYR A O 1
ATOM 540 N N . THR A 1 73 ? -10.747 -7.955 7.769 1.00 96.81 73 THR A N 1
ATOM 541 C CA . THR A 1 73 ? -11.197 -6.704 8.385 1.00 96.81 73 THR A CA 1
ATOM 542 C C . THR A 1 73 ? -10.531 -6.594 9.753 1.00 96.81 73 THR A C 1
ATOM 544 O O . THR A 1 73 ? -10.892 -7.317 10.678 1.00 96.81 73 THR A O 1
ATOM 547 N N . LEU A 1 74 ? -9.534 -5.719 9.864 1.00 96.75 74 LEU A N 1
ATOM 548 C CA . LEU A 1 74 ? -8.728 -5.528 11.071 1.00 96.75 74 LEU A CA 1
ATOM 549 C C . LEU A 1 74 ? -9.486 -4.737 12.139 1.00 96.75 74 LEU A C 1
ATOM 551 O O . LEU A 1 74 ? -9.518 -5.125 13.302 1.00 96.75 74 LEU A O 1
ATOM 555 N N . CYS A 1 75 ? -10.136 -3.654 11.720 1.00 96.75 75 CYS A N 1
ATOM 556 C CA . CYS A 1 75 ? -11.034 -2.862 12.549 1.00 96.75 75 CYS A CA 1
ATOM 557 C C . CYS A 1 75 ? -12.315 -2.571 11.776 1.00 96.75 75 CYS A C 1
ATOM 559 O O . CYS A 1 75 ? -12.278 -2.375 10.561 1.00 96.75 75 CYS A O 1
ATOM 561 N N . LYS A 1 76 ? -13.445 -2.521 12.484 1.00 97.00 76 LYS A N 1
ATOM 562 C CA . LYS A 1 76 ? -14.764 -2.318 11.886 1.00 97.00 76 LYS A CA 1
ATOM 563 C C . LYS A 1 76 ? -15.529 -1.216 12.602 1.00 97.00 76 LYS A C 1
ATOM 565 O O . LYS A 1 76 ? -15.562 -1.203 13.830 1.00 97.00 76 LYS A O 1
ATOM 570 N N . GLY A 1 77 ? -16.190 -0.346 11.844 1.00 96.00 77 GLY A N 1
ATOM 571 C CA . GLY A 1 77 ? -17.099 0.660 12.388 1.00 96.00 77 GLY A CA 1
ATOM 572 C C . GLY A 1 77 ? -16.405 1.753 13.208 1.00 96.00 77 GLY A C 1
ATOM 573 O O . GLY A 1 77 ? -16.985 2.254 14.169 1.00 96.00 77 GLY A O 1
ATOM 574 N N . ILE A 1 78 ? -15.162 2.098 12.871 1.00 96.19 78 ILE A N 1
ATOM 575 C CA . ILE A 1 78 ? -14.352 3.063 13.622 1.00 96.19 78 ILE A CA 1
ATOM 576 C C . ILE A 1 78 ? -14.766 4.490 13.262 1.00 96.19 78 ILE A C 1
ATOM 578 O O . ILE A 1 78 ? -14.972 4.792 12.089 1.00 96.19 78 ILE A O 1
ATOM 582 N N . ASP A 1 79 ? -14.854 5.385 14.250 1.00 94.75 79 ASP A N 1
ATOM 583 C CA . ASP A 1 79 ? -14.990 6.820 13.976 1.00 94.75 79 ASP A CA 1
ATOM 584 C C . ASP A 1 79 ? -13.741 7.297 13.209 1.00 94.75 79 ASP A C 1
ATOM 586 O O . ASP A 1 79 ? -12.624 7.186 13.730 1.00 94.75 79 ASP A O 1
ATOM 590 N N . PRO A 1 80 ? -13.888 7.840 11.985 1.00 93.38 80 PRO A N 1
ATOM 591 C CA . PRO A 1 80 ? -12.752 8.250 11.168 1.00 93.38 80 PRO A CA 1
ATOM 592 C C . PRO A 1 80 ? -11.826 9.259 11.860 1.00 93.38 80 PRO A C 1
ATOM 594 O O . PRO A 1 80 ? -10.637 9.306 11.537 1.00 93.38 80 PRO A O 1
ATOM 597 N N . ASN A 1 81 ? -12.328 10.040 12.823 1.00 93.44 81 ASN A N 1
ATOM 598 C CA . ASN A 1 81 ? -11.548 11.033 13.562 1.00 93.44 81 ASN A CA 1
ATOM 599 C C . ASN A 1 81 ? -10.580 10.425 14.582 1.00 93.44 81 ASN A C 1
ATOM 601 O O . ASN A 1 81 ? -9.662 11.122 15.017 1.00 93.44 81 ASN A O 1
ATOM 605 N N . VAL A 1 82 ? -10.740 9.142 14.927 1.00 95.38 82 VAL A N 1
ATOM 606 C CA . VAL A 1 82 ? -9.780 8.410 15.769 1.00 95.38 82 VAL A CA 1
ATOM 607 C C . VAL A 1 82 ? -8.432 8.283 15.062 1.00 95.38 82 VAL A C 1
ATOM 609 O O . VAL A 1 82 ? -7.400 8.311 15.728 1.00 95.38 82 VAL A O 1
ATOM 612 N N . LYS A 1 83 ? -8.426 8.213 13.719 1.00 95.44 83 LYS A N 1
ATOM 613 C CA . LYS A 1 83 ? -7.216 8.228 12.870 1.00 95.44 83 LYS A CA 1
ATOM 614 C C . LYS A 1 83 ? -6.228 7.089 13.122 1.00 95.44 83 LYS A C 1
ATOM 616 O O . LYS A 1 83 ? -5.104 7.125 12.623 1.00 95.44 83 LYS A O 1
ATOM 621 N N . THR A 1 84 ? -6.635 6.087 13.896 1.00 97.25 84 THR A N 1
ATOM 622 C CA . THR A 1 84 ? -5.809 4.931 14.212 1.00 97.25 84 THR A CA 1
ATOM 623 C C . THR A 1 84 ? -6.633 3.670 14.459 1.00 97.25 84 THR A C 1
ATOM 625 O O . THR A 1 84 ? -7.773 3.725 14.923 1.00 97.25 84 THR A O 1
ATOM 628 N N . CYS A 1 85 ? -6.032 2.528 14.150 1.00 96.31 85 CYS A N 1
ATOM 629 C CA . CYS A 1 85 ? -6.521 1.184 14.435 1.00 96.31 85 CYS A CA 1
ATOM 630 C C . CYS A 1 85 ? -5.309 0.317 14.785 1.00 96.31 85 CYS A C 1
ATOM 632 O O . CYS A 1 85 ? -4.364 0.238 14.000 1.00 96.31 85 CYS A O 1
ATOM 634 N N . SER A 1 86 ? -5.322 -0.337 15.946 1.00 96.31 86 SER A N 1
ATOM 635 C CA . SER A 1 86 ? -4.315 -1.350 16.270 1.00 96.31 86 SER A CA 1
ATOM 636 C C . SER A 1 86 ? -4.849 -2.728 15.913 1.00 96.31 86 SER A C 1
ATOM 638 O O . SER A 1 86 ? -6.022 -3.019 16.150 1.00 96.31 86 SER A O 1
ATOM 640 N N . PHE A 1 87 ? -3.990 -3.576 15.360 1.00 94.19 87 PHE A N 1
ATOM 641 C CA . PHE A 1 87 ? -4.315 -4.969 15.084 1.00 94.19 87 PHE A CA 1
ATOM 642 C C . PHE A 1 87 ? -3.145 -5.850 15.490 1.00 94.19 87 PHE A C 1
ATOM 644 O O . PHE A 1 87 ? -1.998 -5.467 15.288 1.00 94.19 87 PHE A O 1
ATOM 651 N N . THR A 1 88 ? -3.427 -7.032 16.029 1.00 96.62 88 THR A N 1
ATOM 652 C CA . THR A 1 88 ? -2.403 -8.058 16.232 1.00 96.62 88 THR A CA 1
ATOM 653 C C . THR A 1 88 ? -2.297 -8.899 14.971 1.00 96.62 88 THR A C 1
ATOM 655 O O . THR A 1 88 ? -3.290 -9.461 14.509 1.00 96.62 88 THR A O 1
ATOM 658 N N . VAL A 1 89 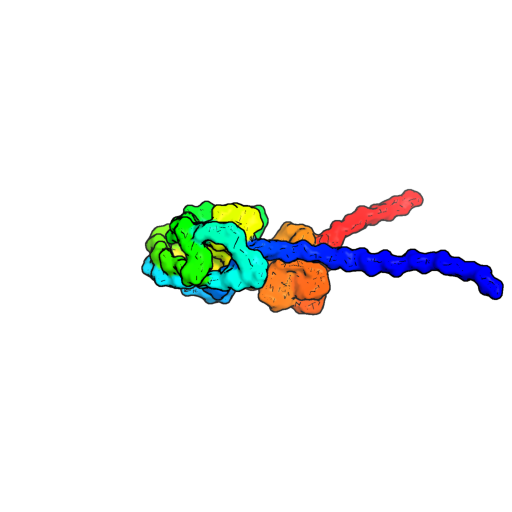? -1.096 -8.989 14.410 1.00 96.19 89 VAL A N 1
ATOM 659 C CA . VAL A 1 89 ? -0.826 -9.792 13.218 1.00 96.19 89 VAL A CA 1
ATOM 660 C C . VAL A 1 89 ? -0.915 -11.274 13.605 1.00 96.19 89 VAL A C 1
ATOM 662 O O . VAL A 1 89 ? -0.195 -11.690 14.515 1.00 96.19 89 VAL A O 1
ATOM 665 N N . PRO A 1 90 ? -1.757 -12.095 12.953 1.00 95.88 90 PRO A N 1
ATOM 666 C CA . PRO A 1 90 ? -1.827 -13.528 13.234 1.00 95.88 90 PRO A CA 1
ATOM 667 C C . PRO A 1 90 ? -0.468 -14.227 13.075 1.00 95.88 90 PRO A C 1
ATOM 669 O O . PRO A 1 90 ? 0.269 -13.949 12.128 1.00 95.88 90 PRO A O 1
ATOM 672 N N . TYR A 1 91 ? -0.140 -15.153 13.983 1.00 95.88 91 TYR A N 1
ATOM 673 C CA . TYR A 1 91 ? 1.127 -15.906 13.961 1.00 95.88 91 TYR A CA 1
ATOM 674 C C . TYR A 1 91 ? 1.296 -16.798 12.722 1.00 95.88 91 TYR A C 1
ATOM 676 O O . TYR A 1 91 ? 2.419 -17.113 12.335 1.00 95.88 91 TYR A O 1
ATOM 684 N N . ASP A 1 92 ? 0.187 -17.213 12.117 1.00 95.56 92 ASP A N 1
ATOM 685 C CA . ASP A 1 92 ? 0.107 -18.078 10.941 1.00 95.56 92 ASP A CA 1
ATOM 686 C C . ASP A 1 92 ? 0.023 -17.300 9.618 1.00 95.56 92 ASP A C 1
ATOM 688 O O . ASP A 1 92 ? -0.124 -17.903 8.553 1.00 95.56 92 ASP A O 1
ATOM 692 N N . MET A 1 93 ? 0.143 -15.969 9.658 1.00 96.25 93 MET A N 1
ATOM 693 C CA . MET A 1 93 ? 0.169 -15.155 8.448 1.00 96.25 93 MET A CA 1
ATOM 694 C C . MET A 1 93 ? 1.344 -15.569 7.556 1.00 96.25 93 MET A C 1
ATOM 696 O O . MET A 1 93 ? 2.453 -15.804 8.031 1.00 96.25 93 MET A O 1
ATOM 700 N N . THR A 1 94 ? 1.110 -15.676 6.252 1.00 97.44 94 THR A N 1
ATOM 701 C CA . THR A 1 94 ? 2.179 -15.986 5.293 1.00 97.44 94 THR A CA 1
ATOM 702 C C . THR A 1 94 ? 3.120 -14.790 5.154 1.00 97.44 94 THR A C 1
ATOM 704 O O . THR A 1 94 ? 2.688 -13.645 5.234 1.00 97.44 94 THR A O 1
ATOM 707 N N . THR A 1 95 ? 4.415 -15.033 4.965 1.00 98.38 95 THR A N 1
ATOM 708 C CA . THR A 1 95 ? 5.354 -13.952 4.652 1.00 98.38 95 THR A CA 1
ATOM 709 C C . THR A 1 95 ? 5.101 -13.401 3.246 1.00 98.38 95 THR A C 1
ATOM 711 O O . THR A 1 95 ? 5.022 -14.163 2.285 1.00 98.38 95 THR A O 1
ATOM 714 N N . GLY A 1 96 ? 5.041 -12.075 3.114 1.00 97.62 96 GLY A N 1
ATOM 715 C CA . GLY A 1 96 ? 4.811 -11.388 1.842 1.00 97.62 96 GLY A CA 1
ATOM 716 C C . GLY A 1 96 ? 5.230 -9.920 1.889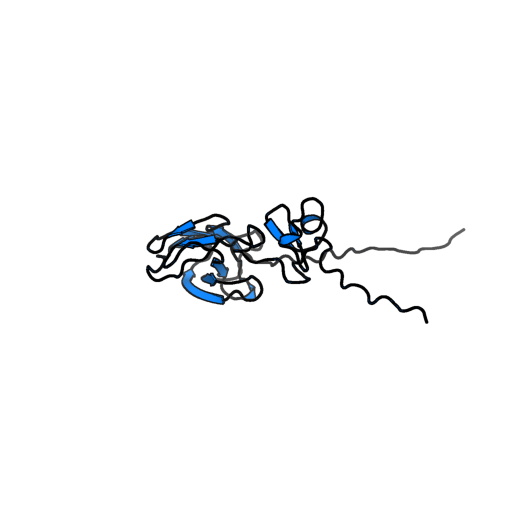 1.00 97.62 96 GLY A C 1
ATOM 717 O O . GLY A 1 96 ? 5.303 -9.312 2.959 1.00 97.62 96 GLY A O 1
ATOM 718 N N . ILE A 1 97 ? 5.536 -9.358 0.720 1.00 97.50 97 ILE A N 1
ATOM 719 C CA . ILE A 1 97 ? 5.961 -7.953 0.546 1.00 97.50 97 ILE A CA 1
ATOM 720 C C . ILE A 1 97 ? 4.878 -7.086 -0.119 1.00 97.50 97 ILE A C 1
ATOM 722 O O . ILE A 1 97 ? 5.080 -5.894 -0.330 1.00 97.50 97 ILE A O 1
ATOM 726 N N . ASP A 1 98 ? 3.746 -7.697 -0.455 1.00 97.00 98 ASP A N 1
ATOM 727 C CA . ASP A 1 98 ? 2.621 -7.183 -1.232 1.00 97.00 98 ASP A CA 1
ATOM 728 C C . ASP A 1 98 ? 1.357 -7.023 -0.372 1.00 97.00 98 ASP A C 1
ATOM 730 O O . ASP A 1 98 ? 0.234 -7.215 -0.836 1.00 97.00 98 ASP A O 1
ATOM 734 N N . TYR A 1 99 ? 1.525 -6.662 0.903 1.00 97.94 99 TYR A N 1
ATOM 735 C CA . TYR A 1 99 ? 0.412 -6.286 1.775 1.00 97.94 99 TYR A CA 1
ATOM 736 C C . TYR A 1 99 ? 0.100 -4.802 1.665 1.00 97.94 99 TYR A C 1
ATOM 738 O O . TYR A 1 99 ? 1.009 -3.977 1.602 1.00 97.94 99 TYR A O 1
ATOM 746 N N . SER A 1 100 ? -1.180 -4.448 1.704 1.00 97.56 100 SER A N 1
ATOM 747 C CA . SER A 1 100 ? -1.626 -3.057 1.778 1.00 97.56 100 SER A CA 1
ATOM 748 C C . SER A 1 100 ? -2.852 -2.921 2.673 1.00 97.56 100 SER A C 1
ATOM 750 O O . SER A 1 100 ? -3.620 -3.864 2.874 1.00 97.56 100 SER A O 1
ATOM 752 N N . ILE A 1 101 ? -3.038 -1.734 3.237 1.00 97.69 101 ILE A N 1
ATOM 753 C CA . ILE A 1 101 ? -4.214 -1.388 4.026 1.00 97.69 101 ILE A CA 1
ATOM 754 C C . ILE A 1 101 ? -5.198 -0.630 3.147 1.00 97.69 101 ILE A C 1
ATOM 756 O O . ILE A 1 101 ? -4.789 0.275 2.430 1.00 97.69 101 ILE A O 1
ATOM 760 N N . ALA A 1 102 ? -6.484 -0.948 3.259 1.00 96.12 102 ALA A N 1
ATOM 761 C CA . ALA A 1 102 ? -7.567 -0.081 2.815 1.00 96.12 102 ALA A CA 1
ATOM 762 C C . ALA A 1 102 ? -8.277 0.546 4.022 1.00 96.12 102 ALA A C 1
ATOM 764 O O . ALA A 1 102 ? -8.516 -0.136 5.021 1.00 96.12 102 ALA A O 1
ATOM 765 N N . VAL A 1 103 ? -8.627 1.829 3.923 1.00 95.56 103 VAL A N 1
ATOM 766 C CA . VAL A 1 103 ? -9.448 2.555 4.904 1.00 95.56 103 VAL A CA 1
ATOM 767 C C . VAL A 1 103 ? -10.616 3.229 4.194 1.00 95.56 103 VAL A C 1
ATOM 769 O O . VAL A 1 103 ? -10.403 3.998 3.259 1.00 95.56 103 VAL A O 1
ATOM 772 N N . GLY A 1 104 ? -11.836 2.984 4.668 1.00 92.94 104 GLY A N 1
ATOM 773 C CA . GLY A 1 104 ? -13.043 3.703 4.248 1.00 92.94 104 GLY A CA 1
ATOM 774 C C . GLY A 1 104 ? -14.327 3.003 4.700 1.00 92.94 104 GLY A C 1
ATOM 775 O O . GLY A 1 104 ? -14.285 1.874 5.190 1.00 92.94 104 GLY A O 1
ATOM 776 N N . GLY A 1 105 ? -15.472 3.675 4.589 1.00 90.31 105 GLY A N 1
ATOM 777 C CA . GLY A 1 105 ? -16.780 3.117 4.961 1.00 90.31 105 GLY A CA 1
ATOM 778 C C . GLY A 1 105 ? -17.444 2.308 3.843 1.00 90.31 105 GLY A C 1
ATOM 779 O O . GLY A 1 105 ? -18.133 1.324 4.115 1.00 90.31 105 GLY A O 1
ATOM 780 N N . ILE A 1 106 ? -17.203 2.682 2.585 1.00 87.12 106 ILE A N 1
ATOM 781 C CA . ILE A 1 106 ? -17.641 1.967 1.380 1.00 87.12 106 ILE A CA 1
ATOM 782 C C . ILE A 1 106 ? -16.492 1.846 0.367 1.00 87.12 106 ILE A C 1
ATOM 784 O O . ILE A 1 106 ? -15.621 2.719 0.348 1.00 87.12 106 ILE A O 1
ATOM 788 N N . PRO A 1 107 ? -16.501 0.825 -0.514 1.00 87.00 107 PRO A N 1
ATOM 789 C CA . PRO A 1 107 ? -15.414 0.580 -1.467 1.00 87.00 107 PRO A CA 1
ATOM 790 C C . PRO A 1 107 ? -15.037 1.781 -2.343 1.00 87.00 107 PRO A C 1
ATOM 792 O O . PRO A 1 107 ? -13.855 2.018 -2.572 1.00 87.00 107 PRO A O 1
ATOM 795 N N . ASP A 1 108 ? -16.019 2.578 -2.771 1.00 85.38 108 ASP A N 1
ATOM 796 C CA . ASP A 1 108 ? -15.789 3.762 -3.613 1.00 85.38 108 ASP A CA 1
ATOM 797 C C . ASP A 1 108 ? -14.966 4.861 -2.911 1.00 85.38 108 ASP A C 1
ATOM 799 O O . ASP A 1 108 ? -14.381 5.714 -3.576 1.00 85.38 108 ASP A O 1
ATOM 803 N N . ASN A 1 109 ? -14.900 4.833 -1.575 1.00 86.75 109 ASN A N 1
ATOM 804 C CA . ASN A 1 109 ? -14.172 5.800 -0.752 1.00 86.75 109 ASN A CA 1
ATOM 805 C C . ASN A 1 109 ? -12.867 5.239 -0.172 1.00 86.75 109 ASN A C 1
ATOM 807 O O . ASN A 1 109 ? -12.217 5.922 0.625 1.00 86.75 109 ASN A O 1
ATOM 811 N N . TYR A 1 110 ? -12.482 4.008 -0.524 1.00 90.19 110 TYR A N 1
ATOM 812 C CA . TYR A 1 110 ? -11.283 3.393 0.035 1.00 90.19 110 TYR A CA 1
ATOM 813 C C . TYR A 1 110 ? -10.024 4.169 -0.360 1.00 90.19 110 TYR A C 1
ATOM 815 O O . TYR A 1 110 ? -9.719 4.357 -1.538 1.00 90.19 110 TYR A O 1
ATOM 823 N N . ALA A 1 111 ? -9.262 4.578 0.651 1.00 91.56 111 ALA A N 1
ATOM 824 C CA . ALA A 1 111 ? -7.861 4.933 0.496 1.00 91.56 111 ALA A CA 1
ATOM 825 C C . ALA A 1 111 ? -7.007 3.696 0.729 1.00 91.56 111 ALA A C 1
ATOM 827 O O . ALA A 1 111 ? -7.232 2.968 1.695 1.00 91.56 111 ALA A O 1
ATOM 828 N N . PHE A 1 112 ? -5.992 3.509 -0.107 1.00 94.12 112 PHE A N 1
ATOM 829 C CA . PHE A 1 112 ? -5.034 2.424 0.041 1.00 94.12 112 PHE A CA 1
ATOM 830 C C . PHE A 1 112 ? -3.690 2.958 0.537 1.00 94.12 112 PHE A C 1
ATOM 832 O O . PHE A 1 112 ? -3.269 4.049 0.150 1.00 94.12 112 PHE A O 1
ATOM 839 N N . SER A 1 113 ? -3.015 2.195 1.394 1.00 95.00 113 SER A N 1
ATOM 840 C CA . SER A 1 113 ? -1.622 2.451 1.753 1.00 95.00 113 SER A CA 1
ATOM 841 C C . SER A 1 113 ? -0.684 2.058 0.617 1.00 95.00 113 SER A C 1
ATOM 843 O O . SER A 1 113 ? -1.039 1.300 -0.286 1.00 95.00 113 SER A O 1
ATOM 845 N N . ASN A 1 114 ? 0.572 2.480 0.740 1.00 94.38 114 ASN A N 1
ATOM 846 C CA . ASN A 1 114 ? 1.659 1.825 0.022 1.00 94.38 114 ASN A CA 1
ATOM 847 C C . ASN A 1 114 ? 1.776 0.353 0.442 1.00 94.38 114 ASN A C 1
ATOM 849 O O . ASN A 1 114 ? 1.316 -0.039 1.523 1.00 94.38 114 ASN A O 1
ATOM 853 N N . TYR A 1 115 ? 2.448 -0.443 -0.389 1.00 97.31 115 TYR A N 1
ATOM 854 C CA . TYR A 1 115 ? 2.796 -1.806 -0.019 1.00 97.31 115 TYR A CA 1
ATOM 855 C C . TYR A 1 115 ? 3.781 -1.843 1.148 1.00 97.31 115 TYR A C 1
ATOM 857 O O . TYR A 1 115 ? 4.696 -1.023 1.242 1.00 97.31 115 TYR A O 1
ATOM 865 N N . PHE A 1 116 ? 3.616 -2.827 2.020 1.00 97.75 116 PHE A N 1
ATOM 866 C CA . PHE A 1 116 ? 4.511 -3.098 3.135 1.00 97.75 116 PHE A CA 1
ATOM 867 C C . PHE A 1 116 ? 4.721 -4.604 3.305 1.00 97.75 116 PHE A C 1
ATOM 869 O O . PHE A 1 116 ? 4.034 -5.431 2.707 1.00 97.75 116 PHE A O 1
ATOM 876 N N . THR A 1 117 ? 5.715 -4.961 4.114 1.00 98.31 117 THR A N 1
ATOM 877 C CA . THR A 1 117 ? 6.086 -6.354 4.361 1.00 98.31 117 THR A CA 1
ATOM 878 C C . THR A 1 117 ? 5.472 -6.853 5.656 1.00 98.31 117 THR A C 1
ATOM 880 O O . THR A 1 117 ? 5.621 -6.218 6.703 1.00 98.31 117 THR A O 1
ATOM 883 N N . ILE A 1 118 ? 4.868 -8.038 5.598 1.00 98.38 118 ILE A N 1
ATOM 884 C CA . ILE A 1 118 ? 4.604 -8.838 6.789 1.00 98.38 118 ILE A CA 1
ATOM 885 C C . ILE A 1 118 ? 5.505 -10.066 6.741 1.00 98.38 118 ILE A C 1
ATOM 887 O O . ILE A 1 118 ? 5.499 -10.820 5.769 1.00 98.38 118 ILE A O 1
ATOM 891 N N . LYS A 1 119 ? 6.298 -10.254 7.795 1.00 98.38 119 LYS A N 1
ATOM 892 C CA . LYS A 1 119 ? 7.121 -11.442 8.010 1.00 98.38 119 LYS A CA 1
ATOM 893 C C . LYS A 1 119 ? 6.402 -12.380 8.975 1.00 98.38 119 LYS A C 1
ATOM 895 O O . LYS A 1 119 ? 6.398 -12.143 10.181 1.00 98.38 119 LYS A O 1
ATOM 900 N N . GLY A 1 120 ? 5.824 -13.448 8.446 1.00 97.62 120 GLY A N 1
ATOM 901 C CA . GLY A 1 120 ? 5.219 -14.524 9.222 1.00 97.62 120 GLY A CA 1
ATOM 902 C C . GLY A 1 120 ? 5.848 -15.867 8.876 1.00 97.62 120 GLY A C 1
ATOM 903 O O . GLY A 1 120 ? 7.050 -16.063 9.061 1.00 97.62 120 GLY A O 1
ATOM 904 N N . VAL A 1 121 ? 5.040 -16.804 8.389 1.00 97.81 121 VAL A N 1
ATOM 905 C CA . VAL A 1 121 ? 5.498 -18.128 7.967 1.00 97.81 121 VAL A CA 1
ATOM 906 C C . VAL A 1 121 ? 6.155 -18.038 6.587 1.00 97.81 121 VAL A C 1
ATOM 908 O O . VAL A 1 121 ? 5.514 -17.668 5.604 1.00 97.81 121 VAL A O 1
ATOM 911 N N . GLY A 1 122 ? 7.429 -18.428 6.513 1.00 97.44 122 GLY A N 1
ATOM 912 C CA . GLY A 1 122 ? 8.227 -18.440 5.284 1.00 97.44 122 GLY A CA 1
ATOM 913 C C . GLY A 1 122 ? 9.256 -17.309 5.207 1.00 97.44 122 GLY A C 1
ATOM 914 O O . GLY A 1 122 ? 9.242 -16.367 6.001 1.00 97.44 122 GLY A O 1
ATOM 915 N N . GLU A 1 123 ? 10.167 -17.417 4.243 1.00 97.62 123 GLU A N 1
ATOM 916 C CA . GLU A 1 123 ? 11.195 -16.404 3.985 1.00 97.62 123 GLU A CA 1
ATOM 917 C C . GLU A 1 123 ? 10.616 -15.179 3.273 1.00 97.62 123 GLU A C 1
ATOM 919 O O . GLU A 1 123 ? 9.635 -15.280 2.535 1.00 97.62 123 GLU A O 1
ATOM 924 N N . ILE A 1 124 ? 11.252 -14.019 3.463 1.00 97.38 124 ILE A N 1
ATOM 925 C CA . ILE A 1 124 ? 10.882 -12.801 2.734 1.00 97.38 124 ILE A CA 1
ATOM 926 C C . ILE A 1 124 ? 11.234 -13.003 1.255 1.00 97.38 124 ILE A C 1
ATOM 928 O O . ILE A 1 124 ? 12.411 -13.221 0.947 1.00 97.38 124 ILE A O 1
ATOM 932 N N . PRO A 1 125 ? 10.258 -12.940 0.330 1.00 95.44 125 PRO A N 1
ATOM 933 C CA . PRO A 1 125 ? 10.548 -13.090 -1.085 1.00 95.44 125 PRO A CA 1
ATOM 934 C C . PRO A 1 125 ? 11.411 -11.919 -1.587 1.00 95.44 125 PRO A C 1
ATOM 936 O O . PRO A 1 125 ? 11.291 -10.795 -1.091 1.00 95.44 125 PRO A O 1
ATOM 939 N N . PRO A 1 126 ? 12.278 -12.145 -2.588 1.00 94.12 126 PRO A N 1
ATOM 940 C CA . PRO A 1 126 ? 13.027 -11.060 -3.205 1.00 94.12 126 PRO A CA 1
ATOM 941 C C . PRO A 1 126 ? 12.076 -10.078 -3.897 1.00 94.12 126 PRO A C 1
ATOM 943 O O . PRO A 1 126 ? 11.114 -10.477 -4.555 1.00 94.12 126 PRO A O 1
ATOM 946 N N . ASN A 1 127 ? 12.382 -8.785 -3.804 1.00 93.44 127 ASN A N 1
ATOM 947 C CA . ASN A 1 127 ? 11.668 -7.761 -4.557 1.00 93.44 127 ASN A CA 1
ATOM 948 C C . ASN A 1 127 ? 12.216 -7.703 -5.993 1.00 93.44 127 ASN A C 1
ATOM 950 O O . ASN A 1 127 ? 13.250 -7.089 -6.249 1.00 93.44 127 ASN A O 1
ATOM 954 N N . ASN A 1 128 ? 11.519 -8.368 -6.915 1.00 93.50 128 ASN A N 1
ATOM 955 C CA . ASN A 1 128 ? 11.848 -8.401 -8.345 1.00 93.50 128 ASN A CA 1
ATOM 956 C C . ASN A 1 128 ? 10.974 -7.446 -9.180 1.00 93.50 128 ASN A C 1
ATOM 958 O O . ASN A 1 128 ? 10.915 -7.575 -10.404 1.00 93.50 128 ASN A O 1
ATOM 962 N N . GLY A 1 129 ? 10.263 -6.529 -8.522 1.00 93.69 129 GLY A N 1
ATOM 963 C CA . GLY A 1 129 ? 9.316 -5.618 -9.149 1.00 93.69 129 GLY A CA 1
ATOM 964 C C . GLY A 1 129 ? 9.754 -4.165 -9.091 1.00 93.69 129 GLY A C 1
ATOM 965 O O . GLY A 1 129 ? 10.871 -3.829 -8.697 1.00 93.69 129 GLY A O 1
ATOM 966 N N . CYS A 1 130 ? 8.829 -3.289 -9.472 1.00 94.69 130 CYS A N 1
ATOM 967 C CA . CYS A 1 130 ? 8.995 -1.868 -9.229 1.00 94.69 130 CYS A CA 1
ATOM 968 C C . CYS A 1 130 ? 9.045 -1.654 -7.699 1.00 94.69 130 CYS A C 1
ATOM 970 O O . CYS A 1 130 ? 8.175 -2.188 -7.004 1.00 94.69 130 CYS A O 1
ATOM 972 N N . PRO A 1 131 ? 10.055 -0.952 -7.149 1.00 92.75 131 PRO A N 1
ATOM 973 C CA . PRO A 1 131 ? 10.415 -1.041 -5.731 1.00 92.75 131 PRO A CA 1
ATOM 974 C C . PRO A 1 131 ? 9.266 -0.920 -4.722 1.00 92.75 131 PRO A C 1
ATOM 976 O O . PRO A 1 131 ? 9.245 -1.666 -3.744 1.00 92.75 131 PRO A O 1
ATOM 979 N N . ASN A 1 132 ? 8.285 -0.052 -4.979 1.00 93.88 132 ASN A N 1
ATOM 980 C CA . ASN A 1 132 ? 7.190 0.238 -4.051 1.00 93.88 132 ASN A CA 1
ATOM 981 C C . ASN A 1 132 ? 5.879 -0.460 -4.434 1.00 93.88 132 ASN A C 1
ATOM 983 O O . ASN A 1 132 ? 4.821 -0.113 -3.917 1.00 93.88 132 ASN A O 1
ATOM 987 N N . MET A 1 133 ? 5.947 -1.442 -5.333 1.00 94.00 133 MET A N 1
ATOM 988 C CA . MET A 1 133 ? 4.801 -2.169 -5.882 1.00 94.00 133 MET A CA 1
ATOM 989 C C . MET A 1 133 ? 4.731 -3.607 -5.359 1.00 94.00 133 MET A C 1
ATOM 991 O O . MET A 1 133 ? 4.276 -4.493 -6.070 1.00 94.00 133 MET A O 1
ATOM 995 N N . GLY A 1 134 ? 5.248 -3.874 -4.155 1.00 93.12 134 GLY A N 1
ATOM 996 C CA . GLY A 1 134 ? 5.147 -5.195 -3.523 1.00 93.12 134 GLY A CA 1
ATOM 997 C C . GLY A 1 134 ? 5.792 -6.333 -4.323 1.00 93.12 134 GLY A C 1
ATOM 998 O O . GLY A 1 134 ? 5.303 -7.452 -4.320 1.00 93.12 134 GLY A O 1
ATOM 999 N N . GLY A 1 135 ? 6.871 -6.066 -5.064 1.00 93.25 135 GLY A N 1
ATOM 1000 C CA . GLY A 1 135 ? 7.484 -7.077 -5.935 1.00 93.25 135 GLY A CA 1
ATOM 1001 C C . GLY A 1 135 ? 6.796 -7.265 -7.287 1.00 93.25 135 GLY A C 1
ATOM 1002 O O . GLY A 1 135 ? 7.249 -8.088 -8.083 1.00 93.25 135 GLY A O 1
ATOM 1003 N N . HIS A 1 136 ? 5.762 -6.481 -7.595 1.00 93.62 136 HIS A N 1
ATOM 1004 C CA . HIS A 1 136 ? 5.086 -6.512 -8.887 1.00 93.62 136 HIS A CA 1
ATOM 1005 C C . HIS A 1 136 ? 5.735 -5.565 -9.901 1.00 93.62 136 HIS A C 1
ATOM 1007 O O . HIS A 1 136 ? 6.203 -4.469 -9.581 1.00 93.62 136 HIS A O 1
ATOM 1013 N N . VAL A 1 137 ? 5.766 -5.999 -11.160 1.00 94.38 137 VAL A N 1
ATOM 1014 C CA . VAL A 1 137 ? 6.140 -5.146 -12.293 1.00 94.38 137 VAL A CA 1
ATOM 1015 C C . VAL A 1 137 ? 4.928 -4.363 -12.779 1.00 94.38 137 VAL A C 1
ATOM 1017 O O . VAL A 1 137 ? 3.787 -4.796 -12.641 1.00 94.38 137 VAL A O 1
ATOM 1020 N N . CYS A 1 138 ? 5.184 -3.234 -13.420 1.00 92.81 138 CYS A N 1
ATOM 1021 C CA . CYS A 1 138 ? 4.168 -2.435 -14.078 1.00 92.81 138 CYS A CA 1
ATOM 1022 C C . CYS A 1 138 ? 3.645 -3.180 -15.313 1.00 92.81 138 CYS A C 1
ATOM 1024 O O . CYS A 1 138 ? 4.355 -3.312 -16.312 1.00 92.81 138 CYS A O 1
ATOM 1026 N N . ASN A 1 139 ? 2.424 -3.710 -15.247 1.00 89.31 139 ASN A N 1
ATOM 1027 C CA . ASN A 1 139 ? 1.893 -4.641 -16.250 1.00 89.31 139 ASN A CA 1
ATOM 1028 C C . ASN A 1 139 ? 0.622 -4.153 -16.968 1.00 89.31 139 ASN A C 1
ATOM 1030 O O . ASN A 1 139 ? 0.094 -4.870 -17.819 1.00 89.31 139 ASN A O 1
ATOM 1034 N N . SER A 1 140 ? 0.162 -2.932 -16.691 1.00 88.06 140 SER A N 1
ATOM 1035 C CA . SER A 1 140 ? -1.017 -2.341 -17.326 1.00 88.06 140 SER A CA 1
ATOM 1036 C C . SER A 1 140 ? -0.647 -1.129 -18.180 1.00 88.06 140 SER A C 1
ATOM 1038 O O . SER A 1 140 ? 0.369 -0.473 -17.958 1.00 88.06 140 SER A O 1
ATOM 1040 N N . ALA A 1 141 ? -1.465 -0.816 -19.188 1.00 85.94 141 ALA A N 1
ATOM 1041 C CA . ALA A 1 141 ? -1.250 0.373 -20.015 1.00 85.94 141 ALA A CA 1
ATOM 1042 C C . ALA A 1 141 ? -1.461 1.680 -19.227 1.00 85.94 141 ALA A C 1
ATOM 1044 O O . ALA A 1 141 ? -0.823 2.683 -19.547 1.00 85.94 141 ALA A O 1
ATOM 1045 N N . ASP A 1 142 ? -2.307 1.642 -18.194 1.00 85.12 142 ASP A N 1
ATOM 1046 C CA . ASP A 1 142 ? -2.654 2.789 -17.347 1.00 85.12 142 ASP A CA 1
ATOM 1047 C C . ASP A 1 142 ? -1.625 3.049 -16.235 1.00 85.12 142 ASP A C 1
ATOM 1049 O O . ASP A 1 142 ? -1.580 4.143 -15.680 1.00 85.12 142 ASP A O 1
ATOM 1053 N N . LEU A 1 143 ? -0.750 2.077 -15.955 1.00 88.94 143 LEU A N 1
ATOM 1054 C CA . LEU A 1 143 ? 0.363 2.169 -15.008 1.00 88.94 143 LEU A CA 1
ATOM 1055 C C . LEU A 1 143 ? 1.633 1.586 -15.643 1.00 88.94 143 LEU A C 1
ATOM 1057 O O . LEU A 1 143 ? 2.274 0.714 -15.075 1.00 88.94 143 LEU A O 1
ATOM 1061 N N . ALA A 1 144 ? 1.962 2.007 -16.865 1.00 92.25 144 ALA A N 1
ATOM 1062 C CA . ALA A 1 144 ? 2.908 1.296 -17.728 1.00 92.25 144 ALA A CA 1
ATOM 1063 C C . ALA A 1 144 ? 4.395 1.426 -17.359 1.00 92.25 144 ALA A C 1
ATOM 1065 O O . ALA A 1 144 ? 5.191 0.601 -17.802 1.00 92.25 144 ALA A O 1
ATOM 1066 N N . CYS A 1 145 ? 4.803 2.450 -16.617 1.00 95.00 145 CYS A N 1
ATOM 1067 C CA . CYS A 1 145 ? 6.212 2.745 -16.362 1.00 95.00 145 CYS A CA 1
ATOM 1068 C C . CYS A 1 145 ? 6.524 2.700 -14.874 1.00 95.00 145 CYS A C 1
ATOM 1070 O O . CYS A 1 145 ? 5.796 3.292 -14.082 1.00 95.00 145 CYS A O 1
ATOM 1072 N N . CYS A 1 146 ? 7.637 2.064 -14.522 1.00 96.38 146 CYS A N 1
ATOM 1073 C CA . CYS A 1 146 ? 8.204 2.158 -13.186 1.00 96.38 146 CYS A CA 1
ATOM 1074 C C . CYS A 1 146 ? 9.017 3.451 -13.086 1.00 96.38 146 CYS A C 1
ATOM 1076 O O . CYS A 1 146 ? 10.072 3.578 -13.720 1.00 96.38 146 CYS A O 1
ATOM 1078 N N . GLY A 1 147 ? 8.486 4.413 -12.336 1.00 95.44 147 GLY A N 1
ATOM 1079 C CA . GLY A 1 147 ? 9.089 5.722 -12.132 1.00 95.44 147 GLY A CA 1
ATOM 1080 C C . GLY A 1 147 ? 10.358 5.679 -11.285 1.00 95.44 147 GLY A C 1
ATOM 1081 O O . GLY A 1 147 ? 10.713 4.668 -10.678 1.00 95.44 147 GLY A O 1
ATOM 1082 N N . VAL A 1 148 ? 11.042 6.822 -11.223 1.00 94.56 148 VAL A N 1
ATOM 1083 C CA . VAL A 1 148 ? 12.231 7.017 -10.370 1.00 94.56 148 VAL A CA 1
ATOM 1084 C C . VAL A 1 148 ? 11.934 6.857 -8.884 1.00 94.56 148 VAL A C 1
ATOM 1086 O O . VAL A 1 148 ? 12.819 6.509 -8.109 1.00 94.56 148 VAL A O 1
ATOM 1089 N N . ASP A 1 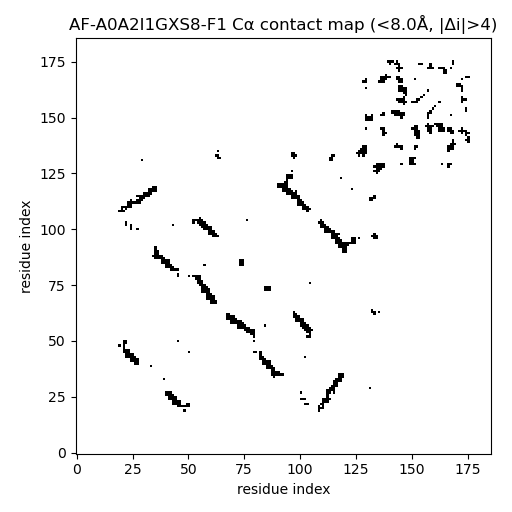149 ? 10.692 7.129 -8.497 1.00 92.44 149 ASP A N 1
ATOM 1090 C CA . ASP A 1 149 ? 10.169 6.998 -7.146 1.00 92.44 149 ASP A CA 1
ATOM 1091 C C . ASP A 1 149 ? 9.785 5.555 -6.802 1.00 92.44 149 ASP A C 1
ATOM 1093 O O . ASP A 1 149 ? 9.445 5.283 -5.656 1.00 92.44 149 ASP A O 1
ATOM 1097 N N . GLY A 1 150 ? 9.884 4.625 -7.757 1.00 93.19 150 GLY A N 1
ATOM 1098 C CA . GLY A 1 150 ? 9.598 3.211 -7.556 1.00 93.19 150 GLY A CA 1
ATOM 1099 C C . GLY A 1 150 ? 8.112 2.863 -7.588 1.00 93.19 150 GLY A C 1
ATOM 1100 O O . GLY A 1 150 ? 7.753 1.775 -7.139 1.00 93.19 150 GLY A O 1
ATOM 1101 N N . PHE A 1 151 ? 7.263 3.748 -8.120 1.00 93.81 151 PHE A N 1
ATOM 1102 C CA . PHE A 1 151 ? 5.841 3.489 -8.343 1.00 93.81 151 PHE A CA 1
ATOM 1103 C C . PHE A 1 151 ? 5.526 3.286 -9.826 1.00 93.81 151 PHE A C 1
ATOM 1105 O O . PHE A 1 151 ? 6.171 3.859 -10.710 1.00 93.81 151 PHE A O 1
ATOM 1112 N N . CYS A 1 152 ? 4.504 2.476 -10.106 1.00 93.50 152 CYS A N 1
ATOM 1113 C CA . CYS A 1 152 ? 3.973 2.355 -11.456 1.00 93.50 152 CYS A CA 1
ATOM 1114 C C . CYS A 1 152 ? 3.067 3.539 -11.791 1.00 93.50 152 CYS A C 1
ATOM 1116 O O . CYS A 1 152 ? 2.202 3.918 -11.006 1.00 93.50 152 CYS A O 1
ATOM 1118 N N . GLY A 1 153 ? 3.225 4.087 -12.989 1.00 91.94 153 GLY A N 1
ATOM 1119 C CA . GLY A 1 153 ? 2.383 5.167 -13.481 1.00 91.94 153 GLY A CA 1
ATOM 1120 C C . GLY A 1 153 ? 2.582 5.425 -14.967 1.00 91.94 153 GLY A C 1
ATOM 1121 O O . GLY A 1 153 ? 3.220 4.649 -15.683 1.00 91.94 153 GLY A O 1
ATOM 1122 N N . ILE A 1 154 ? 2.020 6.529 -15.450 1.00 91.88 154 ILE A N 1
ATOM 1123 C CA . ILE A 1 154 ? 2.089 6.940 -16.856 1.00 91.88 154 ILE A CA 1
ATOM 1124 C C . ILE A 1 154 ? 2.461 8.411 -16.993 1.00 91.88 154 ILE A C 1
ATOM 1126 O O . ILE A 1 154 ? 2.271 9.224 -16.093 1.00 91.88 154 ILE A O 1
ATOM 1130 N N . GLY A 1 155 ? 2.965 8.775 -18.170 1.00 90.38 155 GLY A N 1
ATOM 1131 C CA . GLY A 1 155 ? 3.341 10.150 -18.481 1.00 90.38 155 GLY A CA 1
ATOM 1132 C C . GLY A 1 155 ? 4.768 10.501 -18.049 1.00 90.38 155 GLY A C 1
ATOM 1133 O O . GLY A 1 155 ? 5.504 9.641 -17.571 1.00 90.38 155 GLY A O 1
ATOM 1134 N N . PRO A 1 156 ? 5.201 11.755 -18.259 1.00 90.00 156 PRO A N 1
ATOM 1135 C CA . PRO A 1 156 ? 6.613 12.135 -18.172 1.00 90.00 156 PRO A CA 1
ATOM 1136 C C . PRO A 1 156 ? 7.268 11.885 -16.810 1.00 90.00 156 PRO A C 1
ATOM 1138 O O . PRO A 1 156 ? 8.454 11.581 -16.769 1.00 90.00 156 PRO A O 1
ATOM 1141 N N . ASN A 1 157 ? 6.507 11.967 -15.716 1.00 89.19 157 ASN A N 1
ATOM 1142 C CA . ASN A 1 157 ? 7.039 11.755 -14.365 1.00 89.19 157 ASN A CA 1
ATOM 1143 C C . ASN A 1 157 ? 7.418 10.288 -14.105 1.00 89.19 157 ASN A C 1
ATOM 1145 O O . ASN A 1 157 ? 8.355 10.025 -13.361 1.00 89.19 157 ASN A O 1
ATOM 1149 N N . PHE A 1 158 ? 6.728 9.346 -14.753 1.00 93.75 158 PHE A N 1
ATOM 1150 C CA . PHE A 1 158 ? 6.950 7.908 -14.575 1.00 93.75 158 PHE A CA 1
ATOM 1151 C C . PHE A 1 158 ? 7.738 7.295 -15.733 1.00 93.75 158 PHE A C 1
ATOM 1153 O O . PHE A 1 158 ? 8.600 6.453 -15.533 1.00 93.75 158 PHE A O 1
ATOM 1160 N N . CYS A 1 159 ? 7.455 7.732 -16.958 1.00 94.12 159 CYS A N 1
ATOM 1161 C CA . CYS A 1 159 ? 8.024 7.212 -18.202 1.00 94.12 159 CYS A CA 1
ATOM 1162 C C . CYS A 1 159 ? 9.222 8.025 -18.720 1.00 94.12 159 CYS A C 1
ATOM 1164 O O . CYS A 1 159 ? 9.777 7.715 -19.775 1.00 94.12 159 CYS A O 1
ATOM 1166 N N . GLY A 1 160 ? 9.575 9.118 -18.043 1.00 9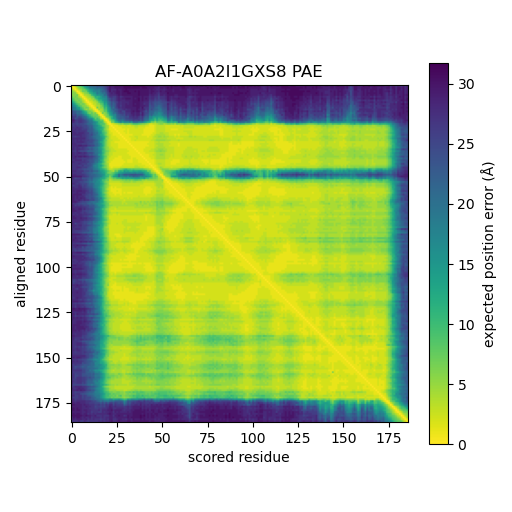0.25 160 GLY A N 1
ATOM 1167 C CA . GLY A 1 160 ? 10.655 10.011 -18.445 1.00 90.25 160 GLY A CA 1
ATOM 1168 C C . GLY A 1 160 ? 12.026 9.566 -17.946 1.00 90.25 160 GLY A C 1
ATOM 1169 O O . GLY A 1 160 ? 12.335 8.379 -17.820 1.00 90.25 160 GLY A O 1
ATOM 1170 N N . THR A 1 161 ? 12.882 10.550 -17.687 1.00 93.38 161 THR A N 1
ATOM 1171 C CA . THR A 1 161 ? 14.250 10.324 -17.217 1.00 93.38 161 THR A CA 1
ATOM 1172 C C . THR A 1 161 ? 14.262 9.543 -15.906 1.00 93.38 161 THR A C 1
ATOM 1174 O O . THR A 1 161 ? 13.603 9.928 -14.947 1.00 93.38 161 THR A O 1
ATOM 1177 N N . GLY A 1 162 ? 15.054 8.470 -15.870 1.00 92.69 162 GLY A N 1
ATOM 1178 C CA . GLY A 1 162 ? 15.220 7.615 -14.694 1.00 92.69 162 GLY A CA 1
ATOM 1179 C C . GLY A 1 162 ? 14.133 6.549 -14.515 1.00 92.69 162 GLY A C 1
ATOM 1180 O O . GLY A 1 162 ? 14.189 5.790 -13.550 1.00 92.69 162 GLY A O 1
ATOM 1181 N N . CYS A 1 163 ? 13.198 6.439 -15.463 1.00 96.00 163 CYS A N 1
ATOM 1182 C CA . CYS A 1 163 ? 12.322 5.279 -15.554 1.00 96.00 163 CYS A CA 1
ATOM 1183 C C . CYS A 1 163 ? 13.132 3.972 -15.608 1.00 96.00 163 CYS A C 1
ATOM 1185 O O . CYS A 1 163 ? 14.182 3.895 -16.256 1.00 96.00 163 CYS A O 1
ATOM 1187 N N . GLN A 1 164 ? 12.622 2.943 -14.936 1.00 96.06 164 GLN A N 1
ATOM 1188 C CA . GLN A 1 164 ? 13.251 1.635 -14.790 1.00 96.06 164 GLN A CA 1
ATOM 1189 C C . GLN A 1 164 ? 12.614 0.640 -15.781 1.00 96.06 164 GLN A C 1
ATOM 1191 O O . GLN A 1 164 ? 11.576 0.037 -15.478 1.00 96.06 164 GLN A O 1
ATOM 1196 N N . PRO A 1 165 ? 13.178 0.457 -16.993 1.00 94.75 165 PRO A N 1
ATOM 1197 C CA . PRO A 1 165 ? 12.530 -0.310 -18.056 1.00 94.75 165 PRO A CA 1
ATOM 1198 C C . PRO A 1 165 ? 12.321 -1.779 -17.688 1.00 94.75 165 PRO A C 1
ATOM 1200 O O . PRO A 1 165 ? 11.311 -2.350 -18.080 1.00 94.75 165 PRO A O 1
ATOM 1203 N N . GLN A 1 166 ? 13.218 -2.380 -16.903 1.00 94.94 166 GLN A N 1
ATOM 1204 C CA . GLN A 1 166 ? 13.134 -3.785 -16.496 1.00 94.94 166 GLN A CA 1
ATOM 1205 C C . GLN A 1 166 ? 11.902 -4.111 -15.637 1.00 94.94 166 GLN A C 1
ATOM 1207 O O . GLN A 1 166 ? 11.482 -5.262 -15.602 1.00 94.94 166 GLN A O 1
ATOM 1212 N N . PHE A 1 167 ? 11.309 -3.106 -14.988 1.00 95.62 167 PHE A N 1
ATOM 1213 C CA . PHE A 1 167 ? 10.080 -3.242 -14.202 1.00 95.62 167 PHE A CA 1
ATOM 1214 C C . PHE A 1 167 ? 8.878 -2.572 -14.875 1.00 95.62 167 PHE A C 1
ATOM 1216 O O . PHE A 1 167 ? 7.803 -2.506 -14.288 1.00 95.62 167 PHE A O 1
ATOM 1223 N N . SER A 1 168 ? 9.064 -2.055 -16.092 1.00 95.00 168 SER A N 1
ATOM 1224 C CA . SER A 1 168 ? 8.038 -1.371 -16.876 1.00 95.00 168 SER A CA 1
ATOM 1225 C C . SER A 1 168 ? 7.376 -2.319 -17.877 1.00 95.00 168 SER A C 1
ATOM 1227 O O . SER A 1 168 ? 7.958 -3.327 -18.295 1.00 95.00 168 SER A O 1
ATOM 1229 N N . LEU A 1 169 ? 6.175 -1.963 -18.326 1.00 92.50 169 LEU A N 1
ATOM 1230 C CA . LEU A 1 169 ? 5.393 -2.742 -19.277 1.00 92.50 169 LEU A CA 1
ATOM 1231 C C . LEU A 1 169 ? 6.210 -3.023 -20.544 1.00 92.50 169 LEU A C 1
ATOM 1233 O O . LEU A 1 169 ? 6.732 -2.115 -21.195 1.00 92.50 169 LEU A O 1
ATOM 1237 N N . ALA A 1 170 ? 6.299 -4.304 -20.907 1.00 89.12 170 ALA A N 1
ATOM 1238 C CA . ALA A 1 170 ? 7.051 -4.790 -22.064 1.00 89.12 170 ALA A CA 1
ATOM 1239 C C . ALA A 1 170 ? 8.541 -4.382 -22.076 1.00 89.12 170 ALA A C 1
ATOM 1241 O O . ALA A 1 170 ? 9.139 -4.259 -23.149 1.00 89.12 170 ALA A O 1
ATOM 1242 N N . GLY A 1 171 ? 9.143 -4.162 -20.903 1.00 90.12 171 GLY A N 1
ATOM 1243 C CA . GLY A 1 171 ? 10.553 -3.792 -20.798 1.00 90.12 171 GLY A CA 1
ATOM 1244 C C . GLY A 1 171 ? 10.841 -2.368 -21.282 1.00 90.12 171 GLY A C 1
ATOM 1245 O O . GLY A 1 171 ? 11.945 -2.094 -21.752 1.00 90.12 171 GLY A O 1
ATOM 1246 N N . SER A 1 172 ? 9.841 -1.476 -21.282 1.00 89.62 172 SER A N 1
ATOM 1247 C CA . SER A 1 172 ? 9.946 -0.165 -21.921 1.00 89.62 172 SER A CA 1
ATOM 1248 C C . SER A 1 172 ? 9.349 0.963 -21.091 1.00 89.62 172 SER A C 1
ATOM 1250 O O . SER A 1 172 ? 8.205 0.913 -20.658 1.00 89.62 172 SER A O 1
ATOM 1252 N N . CYS A 1 173 ? 10.092 2.065 -21.025 1.00 90.88 173 CYS A N 1
ATOM 1253 C CA . CYS A 1 173 ? 9.626 3.354 -20.519 1.00 90.88 173 CYS A CA 1
ATOM 1254 C C . CYS A 1 173 ? 8.783 4.135 -21.538 1.00 90.88 173 CYS A C 1
ATOM 1256 O O . CYS A 1 173 ? 8.473 5.300 -21.341 1.00 90.88 173 CYS A O 1
ATOM 1258 N N . GLY A 1 174 ? 8.411 3.524 -22.667 1.00 79.50 174 GLY A N 1
ATOM 1259 C CA . GLY A 1 174 ? 7.612 4.172 -23.707 1.00 79.50 174 GLY A CA 1
ATOM 1260 C C . GLY A 1 174 ? 6.143 4.389 -23.337 1.00 79.50 174 GLY A C 1
ATOM 1261 O O . GLY A 1 174 ? 5.416 4.943 -24.160 1.00 79.50 174 GLY A O 1
ATOM 1262 N N . GLY A 1 175 ? 5.715 3.939 -22.149 1.00 65.81 175 GLY A N 1
ATOM 1263 C CA . GLY A 1 175 ? 4.375 4.130 -21.606 1.00 65.81 175 GLY A CA 1
ATOM 1264 C C . GLY A 1 175 ? 3.299 3.633 -22.550 1.00 65.81 175 GLY A C 1
ATOM 1265 O O . GLY A 1 175 ? 2.656 4.453 -23.195 1.00 65.81 175 GLY A O 1
ATOM 1266 N N . GLY A 1 176 ? 3.166 2.310 -22.700 1.00 56.09 176 GLY A N 1
ATOM 1267 C CA . GLY A 1 176 ? 2.001 1.683 -23.329 1.00 56.09 176 GLY A CA 1
ATOM 1268 C C . GLY A 1 176 ? 1.526 2.298 -24.650 1.00 56.09 176 GLY A C 1
ATOM 1269 O O . GLY A 1 176 ? 0.348 2.159 -24.972 1.00 56.09 176 GLY A O 1
ATOM 1270 N N . LYS A 1 177 ? 2.380 2.982 -25.437 1.00 49.06 177 LYS A N 1
ATOM 1271 C CA . LYS A 1 177 ? 1.989 3.409 -26.780 1.00 49.06 177 LYS A CA 1
ATOM 1272 C C . LYS A 1 177 ? 1.769 2.125 -27.549 1.00 49.06 177 LYS A C 1
ATOM 1274 O O . LYS A 1 177 ? 2.734 1.515 -28.010 1.00 49.06 177 LYS A O 1
ATOM 1279 N N . ALA A 1 178 ? 0.506 1.708 -27.656 1.00 45.44 178 ALA A N 1
ATOM 1280 C CA . ALA A 1 178 ? 0.086 0.684 -28.586 1.00 45.44 178 ALA A CA 1
ATOM 1281 C C . ALA A 1 178 ? 0.847 0.972 -29.876 1.00 45.44 178 ALA A C 1
ATOM 1283 O O . ALA A 1 178 ? 0.748 2.082 -30.416 1.00 45.44 178 ALA A O 1
ATOM 1284 N N . LYS A 1 179 ? 1.702 0.035 -30.309 1.00 39.53 179 LYS A N 1
ATOM 1285 C CA . LYS A 1 179 ? 2.364 0.154 -31.606 1.00 39.53 179 LYS A CA 1
ATOM 1286 C C . LYS A 1 179 ? 1.227 0.403 -32.589 1.00 39.53 179 LYS A C 1
ATOM 1288 O O . LYS A 1 179 ? 0.450 -0.518 -32.834 1.00 39.53 179 LYS A O 1
ATOM 1293 N N . LYS A 1 180 ? 1.076 1.634 -33.106 1.00 38.56 180 LYS A N 1
ATOM 1294 C CA . LYS A 1 180 ? 0.135 1.883 -34.204 1.00 38.56 180 LYS A CA 1
ATOM 1295 C C . LYS A 1 180 ? 0.468 0.813 -35.241 1.00 38.56 180 LYS A C 1
ATOM 1297 O O . LYS A 1 180 ? 1.654 0.705 -35.580 1.00 38.56 180 LYS A O 1
ATOM 1302 N N . PRO A 1 181 ? -0.494 -0.017 -35.683 1.00 41.47 181 PRO A N 1
ATOM 1303 C CA . PRO A 1 181 ? -0.192 -1.036 -36.670 1.00 41.47 181 PRO A CA 1
ATOM 1304 C C . PRO A 1 181 ? 0.486 -0.321 -37.834 1.00 41.47 181 PRO A C 1
ATOM 1306 O O . PRO A 1 181 ? -0.030 0.688 -38.324 1.00 41.47 181 PRO A O 1
ATOM 1309 N N . LYS A 1 182 ? 1.695 -0.768 -38.204 1.00 44.28 182 LYS A N 1
ATOM 1310 C CA . LYS A 1 182 ? 2.388 -0.253 -39.387 1.00 44.28 182 LYS A CA 1
ATOM 1311 C C . LYS A 1 182 ? 1.387 -0.385 -40.531 1.00 44.28 182 LYS A C 1
ATOM 1313 O O . LYS A 1 182 ? 1.085 -1.509 -40.928 1.00 44.28 182 LYS A O 1
ATOM 1318 N N . ARG A 1 183 ? 0.848 0.733 -41.033 1.00 50.44 183 ARG A N 1
ATOM 1319 C CA . ARG A 1 183 ? 0.135 0.730 -42.312 1.00 50.44 183 ARG A CA 1
ATOM 1320 C C . ARG A 1 183 ? 1.133 0.160 -43.312 1.00 50.44 183 ARG A C 1
ATOM 1322 O O . ARG A 1 183 ? 2.133 0.807 -43.610 1.00 50.44 183 ARG A O 1
ATOM 1329 N N . ARG A 1 184 ? 0.907 -1.079 -43.757 1.00 49.91 184 ARG A N 1
ATOM 1330 C CA . ARG A 1 184 ? 1.507 -1.567 -44.995 1.00 49.91 184 ARG A CA 1
ATOM 1331 C C . ARG A 1 184 ? 0.999 -0.609 -46.061 1.00 49.91 184 ARG A C 1
ATOM 1333 O O . ARG A 1 184 ? -0.197 -0.606 -46.339 1.00 49.91 184 ARG A O 1
ATOM 1340 N N . SER A 1 185 ? 1.880 0.253 -46.558 1.00 51.44 185 SER A N 1
ATOM 1341 C CA . SER A 1 185 ? 1.635 0.915 -47.830 1.00 51.44 185 SER A CA 1
ATOM 1342 C C . SER A 1 185 ? 1.457 -0.199 -48.855 1.00 51.44 185 SER A C 1
ATOM 1344 O O . SER A 1 185 ? 2.364 -1.014 -49.033 1.00 51.44 185 SER A O 1
ATOM 1346 N N . ILE A 1 186 ? 0.239 -0.293 -49.382 1.00 52.31 186 ILE A N 1
ATOM 1347 C CA . ILE A 1 186 ? -0.066 -1.000 -50.624 1.00 52.31 186 ILE A CA 1
ATOM 1348 C C . ILE A 1 186 ? 0.402 -0.092 -51.757 1.00 52.31 186 ILE A C 1
ATOM 1350 O O . ILE A 1 186 ? 0.177 1.135 -51.623 1.00 52.31 186 ILE A O 1
#

Solvent-accessible surface area (backbone atoms only — not comparable to full-atom values): 10232 Å² total; per-residue (Å²): 136,89,83,80,90,80,88,77,83,77,76,74,76,74,80,78,81,61,82,77,31,26,39,43,44,70,28,60,32,64,86,39,74,43,48,43,62,40,67,54,65,36,30,43,49,70,49,99,74,37,70,92,60,79,32,24,33,34,31,40,28,38,55,49,92,94,60,60,39,80,76,43,78,64,40,73,71,39,53,64,87,68,33,62,47,69,42,70,38,55,68,81,37,64,29,38,44,24,30,30,42,35,39,33,65,49,81,96,39,46,18,62,28,45,23,20,28,38,47,33,50,64,69,80,70,79,75,79,22,18,76,47,44,33,39,37,54,17,78,41,65,80,24,3,3,8,14,69,87,18,40,61,22,55,54,65,81,12,25,34,89,66,31,40,27,88,20,8,32,93,57,28,35,73,35,60,65,70,76,71,77,78,77,76,82,126

Foldseek 3Di:
DDDDDDDDPPPPPPPPPPLVQQKAWPPPAAADEAEQQDWDKTFMDGDPSGDPDQFKWKFKWFDFPVDTGTDDRQDGRHGVVVRIGIGHHHQQDDWFQGIWIWMDDDPSNTDIHFTGTYHHPDDHDDQCAQRRGRSAAAADLQQFWRAQVSGTGDDCRGLHPNIQQSRGHPSHSPRNPPPPPPPPDD

Nearest PDB structures (foldseek):
  3vvv-assembly1_A  TM=6.055E-01  e=6.518E-03  Homo sapiens
  8ovb-assembly1_A  TM=6.044E-01  e=2.137E-02  Homo sapiens
  3oai-assembly2_B  TM=5.037E-01  e=1.180E-02  Escherichia coli
  1neu-assembly1_A-2  TM=4.710E-01  e=5.140E-03  Rattus norvegicus
  4n90-assembly1_H  TM=4.274E-01  e=2.711E-02  Homo sapiens

Sequence (186 aa):
MAKSLLALLFVALYCTSYANAGYEVTSPTTGTLINAGDSPNIIWNINNVGPTEKTVDVILNNGPPENLVPIYTLCKGIDPNVKTCSFTVPYDMTTGIDYSIAVGGIPDNYAFSNYFTIKGVGEIPPNNGCPNMGGHVCNSADLACCGVDGFCGIGPNFCGTGCQPQFSLAGSCGGGKAKKPKRRSI

Radius of gyration: 21.0 Å; Cα contacts (8 Å, |Δi|>4): 426; chains: 1; bounding box: 35×66×68 Å

Organism: NCBI:txid588596

Mean predicted aligned error: 9.66 Å

Secondary structure (DSSP, 8-state):
---------------------SEEEEES-TT-EEETT--PEEEEEE-TT----S-EEEEEEES-GGGPEEEEEEEEEE-GGG-EEE-PPPTTPBPEEEEEEEEESSGGG-EEPPPEEEE-BSPPPP--SSTTTTT----SSTT-EE-TTS-EE-SHHHHSTT--GGGSGGG-TTTT----------

InterPro domains:
  IPR001002 Chitin-binding, type 1 [PS50941] (127-175)
  IPR018466 Cell wall synthesis protein KRE9/Knh1-like, N-terminal [PF10342] (27-118)
  IPR036861 Endochitinase-like superfamily [G3DSA:3.30.60.10] (126-169)
  IPR036861 Endochitinase-like superfamily [SSF57016] (139-168)
  IPR052982 SRP1/TIP1-like Cell Wall Component [PTHR40633] (1-123)

pLDDT: mean 84.6, std 19.22, range [36.16, 98.38]